Protein AF-A0A924CHB7-F1 (afdb_monomer_lite)

Sequence (189 aa):
MAERLSKQPEQGAENQEALAETGREKSTELQNERERAAAERGPEQNVENLKDVAEKAAEVKTKKTNEVAPAEKRRDTPAQRRARAKASYKKTMKETQDHMKPAERTFSKAIHNPVVEKTSEVAGATVARPNAILAGSVSAFLFTLGLYVFAKYYGYPLKGSETIAAFILGWIIGLLFDYLRVMITGKKA

Structure (mmCIF, N/CA/C/O backbone):
data_AF-A0A924CHB7-F1
#
_entry.id   AF-A0A924CHB7-F1
#
loop_
_atom_site.group_PDB
_atom_site.id
_atom_site.type_symbol
_atom_site.label_atom_id
_atom_site.label_alt_id
_atom_site.label_comp_id
_atom_site.label_asym_id
_atom_site.label_entity_id
_atom_site.label_seq_id
_atom_site.pdbx_PDB_ins_code
_atom_site.Cartn_x
_atom_site.Cartn_y
_atom_site.Cartn_z
_atom_site.occupancy
_atom_site.B_iso_or_equiv
_atom_site.auth_seq_id
_atom_site.auth_comp_id
_atom_site.auth_asym_id
_atom_site.auth_atom_id
_atom_site.pdbx_PDB_model_num
ATOM 1 N N . MET A 1 1 ? 33.976 -16.900 75.267 1.00 35.75 1 MET A N 1
ATOM 2 C CA . MET A 1 1 ? 33.051 -15.758 75.124 1.00 35.75 1 MET A CA 1
ATOM 3 C C . MET A 1 1 ? 31.642 -16.303 75.144 1.00 35.75 1 MET A C 1
ATOM 5 O O . MET A 1 1 ? 31.329 -17.173 74.344 1.00 35.75 1 MET A O 1
ATOM 9 N N . ALA A 1 2 ? 30.869 -15.875 76.134 1.00 45.69 2 ALA A N 1
ATOM 10 C CA . ALA A 1 2 ? 29.460 -16.184 76.291 1.00 45.69 2 ALA A CA 1
ATOM 11 C C . ALA A 1 2 ? 28.660 -14.992 75.773 1.00 45.69 2 ALA A C 1
ATOM 13 O O . ALA A 1 2 ? 28.968 -13.879 76.180 1.00 45.69 2 ALA A O 1
ATOM 14 N N . GLU A 1 3 ? 27.617 -15.223 74.983 1.00 39.28 3 GLU A N 1
ATOM 15 C CA . GLU A 1 3 ? 26.486 -14.300 74.915 1.00 39.28 3 GLU A CA 1
ATOM 16 C C . GLU A 1 3 ? 25.185 -15.100 74.964 1.00 39.28 3 GLU A C 1
ATOM 18 O O . GLU A 1 3 ? 25.024 -16.141 74.325 1.00 39.28 3 GLU A O 1
ATOM 23 N N . ARG A 1 4 ? 24.321 -14.656 75.876 1.00 43.62 4 ARG A N 1
ATOM 24 C CA . ARG A 1 4 ? 23.142 -15.337 76.402 1.00 43.62 4 ARG A CA 1
ATOM 25 C C . ARG A 1 4 ? 21.903 -14.845 75.654 1.00 43.62 4 ARG A C 1
ATOM 27 O O . ARG A 1 4 ? 21.715 -13.641 75.528 1.00 43.62 4 ARG A O 1
ATOM 34 N N . LEU A 1 5 ? 21.012 -15.756 75.258 1.00 49.06 5 LEU A N 1
ATOM 35 C CA . LEU A 1 5 ? 19.630 -15.410 74.913 1.00 49.06 5 LEU A CA 1
ATOM 36 C C . LEU A 1 5 ? 18.859 -15.041 76.191 1.00 49.06 5 LEU A C 1
ATOM 38 O O . LEU A 1 5 ? 18.555 -15.913 77.008 1.00 49.06 5 LEU A O 1
ATOM 42 N N . SER A 1 6 ? 18.513 -13.765 76.359 1.00 42.06 6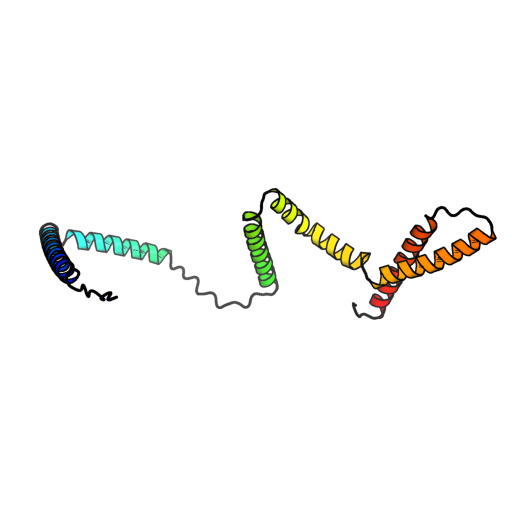 SER A N 1
ATOM 43 C CA . SER A 1 6 ? 17.549 -13.312 77.366 1.00 42.06 6 SER A CA 1
ATOM 44 C C . SER A 1 6 ? 16.121 -13.464 76.834 1.00 42.06 6 SER A C 1
ATOM 46 O O . SER A 1 6 ? 15.689 -12.729 75.948 1.00 42.06 6 SER A O 1
ATOM 48 N N . LYS A 1 7 ? 15.388 -14.427 77.400 1.00 48.09 7 LYS A N 1
ATOM 49 C CA . LYS A 1 7 ? 13.922 -14.490 77.374 1.00 48.09 7 LYS A CA 1
ATOM 50 C C . LYS A 1 7 ? 13.349 -13.246 78.057 1.00 48.09 7 LYS A C 1
ATOM 52 O O . LYS A 1 7 ? 13.730 -12.956 79.186 1.00 48.09 7 LYS A O 1
ATOM 57 N N . GLN A 1 8 ? 12.381 -12.596 77.424 1.00 42.47 8 GLN A N 1
ATOM 58 C CA . GLN A 1 8 ? 11.536 -11.589 78.063 1.00 42.47 8 GLN A CA 1
ATOM 59 C C . GLN A 1 8 ? 10.077 -11.843 77.652 1.00 42.47 8 GLN A C 1
ATOM 61 O O . GLN A 1 8 ? 9.706 -11.501 76.530 1.00 42.47 8 GLN A O 1
ATOM 66 N N . PRO A 1 9 ? 9.251 -12.486 78.503 1.00 50.44 9 PRO A N 1
ATOM 67 C CA . PRO A 1 9 ? 7.836 -12.655 78.217 1.00 50.44 9 PRO A CA 1
ATOM 68 C C . PRO A 1 9 ? 6.964 -12.180 79.390 1.00 50.44 9 PRO A C 1
ATOM 70 O O . PRO A 1 9 ? 6.241 -12.994 79.933 1.00 50.44 9 PRO A O 1
ATOM 73 N N . GLU A 1 10 ? 7.023 -10.910 79.816 1.00 49.25 10 GLU A N 1
ATOM 74 C CA . GLU A 1 10 ? 6.140 -10.443 80.916 1.00 49.25 10 GLU A CA 1
ATOM 75 C C . GLU A 1 10 ? 5.505 -9.045 80.754 1.00 49.25 10 GLU A C 1
ATOM 77 O O . GLU A 1 10 ? 4.751 -8.632 81.618 1.00 49.25 10 GLU A O 1
ATOM 82 N N . GLN A 1 11 ? 5.677 -8.327 79.634 1.00 50.88 11 GLN A N 1
ATOM 83 C CA . GLN A 1 11 ? 5.025 -7.006 79.437 1.00 50.88 11 GLN A CA 1
ATOM 84 C C . GLN A 1 11 ? 3.752 -7.023 78.562 1.00 50.88 11 GLN A C 1
ATOM 86 O O . GLN A 1 11 ? 3.118 -5.991 78.345 1.00 50.88 11 GLN A O 1
ATOM 91 N N . GLY A 1 12 ? 3.361 -8.185 78.028 1.00 50.25 12 GLY A N 1
ATOM 92 C CA . GLY A 1 12 ? 2.199 -8.312 77.135 1.00 50.25 12 GLY A CA 1
ATOM 93 C C . GLY A 1 12 ? 0.872 -8.626 77.834 1.00 50.25 12 GLY A C 1
ATOM 94 O O . GLY A 1 12 ? -0.180 -8.337 77.270 1.00 50.25 12 GLY A O 1
ATOM 95 N N . ALA A 1 13 ? 0.914 -9.213 79.034 1.00 52.22 13 ALA A N 1
ATOM 96 C CA . ALA A 1 13 ? -0.276 -9.711 79.725 1.00 52.22 13 ALA A CA 1
ATOM 97 C C . ALA A 1 13 ? -1.051 -8.595 80.450 1.00 52.22 13 ALA A C 1
ATOM 99 O O . ALA A 1 13 ? -2.261 -8.489 80.272 1.00 52.22 13 ALA A O 1
ATOM 100 N N . GLU A 1 14 ? -0.360 -7.697 81.161 1.00 54.16 14 GLU A N 1
ATOM 101 C CA . GLU A 1 14 ? -0.998 -6.599 81.915 1.00 54.16 14 GLU A CA 1
ATOM 102 C C . GLU A 1 14 ? -1.762 -5.620 81.005 1.00 54.16 14 GLU A C 1
ATOM 104 O O . GLU A 1 14 ? -2.830 -5.119 81.352 1.00 54.16 14 GLU A O 1
ATOM 109 N N . ASN A 1 15 ? -1.264 -5.401 79.784 1.00 58.81 15 ASN A N 1
ATOM 110 C CA . ASN A 1 15 ? -1.914 -4.521 78.815 1.00 58.81 15 ASN A CA 1
ATOM 111 C C . ASN A 1 15 ? -3.231 -5.105 78.273 1.00 58.81 15 ASN A C 1
ATOM 113 O O . ASN A 1 15 ? -4.140 -4.346 77.943 1.00 58.81 15 ASN A O 1
ATOM 117 N N . GLN A 1 16 ? -3.365 -6.433 78.180 1.00 59.44 16 GLN A N 1
ATOM 118 C CA . GLN A 1 16 ? -4.589 -7.066 77.671 1.00 59.44 16 GLN A CA 1
ATOM 119 C C . GLN A 1 16 ? -5.721 -7.066 78.701 1.00 59.44 16 GLN A C 1
ATOM 121 O O . GLN A 1 16 ? -6.879 -6.889 78.317 1.00 59.44 16 GLN A O 1
ATOM 126 N N . GLU A 1 17 ? -5.404 -7.214 79.990 1.00 62.28 17 GLU A N 1
ATOM 127 C CA . GLU A 1 17 ? -6.404 -7.142 81.062 1.00 62.28 17 GLU A CA 1
ATOM 128 C C . GLU A 1 17 ? -6.956 -5.720 81.222 1.00 62.28 17 GLU A C 1
ATOM 130 O O . GLU A 1 17 ? -8.176 -5.548 81.240 1.00 62.28 17 GLU A O 1
ATOM 135 N N . ALA A 1 18 ? -6.091 -4.698 81.185 1.00 66.50 18 ALA A N 1
ATOM 136 C CA . ALA A 1 18 ? -6.517 -3.297 81.235 1.00 66.50 18 ALA A CA 1
ATOM 137 C C . ALA A 1 18 ? -7.441 -2.919 80.057 1.00 66.50 18 ALA A C 1
ATOM 139 O O . ALA A 1 18 ? -8.476 -2.282 80.244 1.00 66.50 18 ALA A O 1
ATOM 140 N N . LEU A 1 19 ? -7.122 -3.373 78.838 1.00 67.94 19 LEU A N 1
ATOM 141 C CA . LEU A 1 19 ? -7.952 -3.164 77.642 1.00 67.94 19 LEU A CA 1
ATOM 142 C C . LEU A 1 19 ? -9.317 -3.868 77.729 1.00 67.94 19 LEU A C 1
ATOM 144 O O . LEU A 1 19 ? -10.325 -3.331 77.254 1.00 67.94 19 LEU A O 1
ATOM 148 N N . ALA A 1 20 ? -9.363 -5.062 78.324 1.00 72.19 20 ALA A N 1
ATOM 149 C CA . ALA A 1 20 ? -10.601 -5.812 78.510 1.00 72.19 20 ALA A CA 1
ATOM 150 C C . ALA A 1 20 ? -11.521 -5.159 79.555 1.00 72.19 20 ALA A C 1
ATOM 152 O O . ALA A 1 20 ? -12.742 -5.162 79.378 1.00 72.19 20 ALA A O 1
ATOM 153 N N . GLU A 1 21 ? -10.951 -4.571 80.606 1.00 74.50 21 GLU A N 1
ATOM 154 C CA . GLU A 1 21 ? -11.693 -3.846 81.639 1.00 74.50 21 GLU A CA 1
ATOM 155 C C . GLU A 1 21 ? -12.289 -2.542 81.087 1.00 74.50 21 GLU A C 1
ATOM 157 O O . GLU A 1 21 ? -13.505 -2.348 81.161 1.00 74.50 21 GLU A O 1
ATOM 162 N N . THR A 1 22 ? -11.496 -1.737 80.367 1.00 73.12 22 THR A N 1
ATOM 163 C CA . THR A 1 22 ? -11.994 -0.510 79.710 1.00 73.12 22 THR A CA 1
ATOM 164 C C . THR A 1 22 ? -13.081 -0.810 78.668 1.00 73.12 22 THR A C 1
ATOM 166 O O . THR A 1 22 ? -14.039 -0.053 78.499 1.00 73.12 22 THR A O 1
ATOM 169 N N . GLY A 1 23 ? -12.964 -1.937 77.955 1.00 74.19 23 GLY A N 1
ATOM 170 C CA . GLY A 1 23 ? -13.984 -2.385 77.005 1.00 74.19 23 GLY A CA 1
ATOM 171 C C . GLY A 1 23 ? -15.314 -2.736 77.679 1.00 74.19 23 GLY A C 1
ATOM 172 O O . GLY A 1 23 ? -16.379 -2.420 77.140 1.00 74.19 23 GLY A O 1
ATOM 173 N N . ARG A 1 24 ? -15.262 -3.350 78.868 1.00 78.69 24 ARG A N 1
ATOM 174 C CA . ARG A 1 24 ? -16.455 -3.694 79.654 1.00 78.69 24 ARG A CA 1
ATOM 175 C C . ARG A 1 24 ? -17.133 -2.450 80.212 1.00 78.69 24 ARG A C 1
ATOM 177 O O . ARG A 1 24 ? -18.340 -2.322 80.026 1.00 78.69 24 ARG A O 1
ATOM 184 N N . GLU A 1 25 ? -16.381 -1.517 80.783 1.00 77.62 25 GLU A N 1
ATOM 185 C CA . GLU A 1 25 ? -16.917 -0.244 81.292 1.00 77.62 25 GLU A CA 1
ATOM 186 C C . GLU A 1 25 ? -17.610 0.570 80.194 1.00 77.62 25 GLU A C 1
ATOM 188 O O . GLU A 1 25 ? -18.735 1.039 80.356 1.00 77.62 25 GLU A O 1
ATOM 193 N N . LYS A 1 26 ? -16.998 0.650 79.010 1.00 77.62 26 LYS A N 1
ATOM 194 C CA . LYS A 1 26 ? -17.607 1.351 77.876 1.00 77.62 26 LYS A CA 1
ATOM 195 C C . LYS A 1 26 ? -18.866 0.647 77.362 1.00 77.62 26 LYS A C 1
ATOM 197 O O . LYS A 1 26 ? -19.790 1.291 76.871 1.00 77.62 26 LYS A O 1
ATOM 202 N N . SER A 1 27 ? -18.917 -0.682 77.459 1.00 76.12 27 SER A N 1
ATOM 203 C CA . SER A 1 27 ? -20.092 -1.456 77.049 1.00 76.12 27 SER A CA 1
ATOM 204 C C . SER A 1 27 ? -21.276 -1.292 78.006 1.00 76.12 27 SER A C 1
ATOM 206 O O . SER A 1 27 ? -22.416 -1.217 77.543 1.00 76.12 27 SER A O 1
ATOM 208 N N . THR A 1 28 ? -21.019 -1.182 79.314 1.00 81.81 28 THR A N 1
ATOM 209 C CA . THR A 1 28 ? -22.059 -0.951 80.325 1.00 81.81 28 THR A CA 1
ATOM 210 C C . THR A 1 28 ? -22.573 0.484 80.264 1.00 81.81 28 THR A C 1
ATOM 212 O O . THR A 1 28 ? -23.780 0.702 80.365 1.00 81.81 28 THR A O 1
ATOM 215 N N . GLU A 1 29 ? -21.700 1.455 79.991 1.00 79.75 29 GLU A N 1
ATOM 216 C CA . GLU A 1 29 ? -22.091 2.848 79.752 1.00 79.75 29 GLU A CA 1
ATOM 217 C C . GLU A 1 29 ? -22.999 2.980 78.516 1.00 79.75 29 GLU A C 1
ATOM 219 O O . GLU A 1 29 ? -24.079 3.564 78.602 1.00 79.75 29 GLU A O 1
ATOM 224 N N . LEU A 1 30 ? -22.646 2.326 77.402 1.00 76.94 30 LEU A N 1
ATOM 225 C CA . LEU A 1 30 ? -23.478 2.285 76.191 1.00 76.94 30 LEU A CA 1
ATOM 226 C C . LEU A 1 30 ? -24.823 1.572 76.402 1.00 76.94 30 LEU A C 1
ATOM 228 O O . LEU A 1 30 ? -25.815 1.927 75.759 1.00 76.94 30 LEU A O 1
ATOM 232 N N . GLN A 1 31 ? -24.879 0.552 77.264 1.00 78.94 31 GLN A N 1
ATOM 233 C CA . GLN A 1 31 ? -26.143 -0.095 77.630 1.00 78.94 31 GLN A CA 1
ATOM 234 C C . GLN A 1 31 ? -27.030 0.840 78.450 1.00 78.94 31 GLN A C 1
ATOM 236 O O . GLN A 1 31 ? -28.199 1.003 78.105 1.00 78.94 31 GLN A O 1
ATOM 241 N N . ASN A 1 32 ? -26.465 1.519 79.449 1.00 78.81 32 ASN A N 1
ATOM 242 C CA . ASN A 1 32 ? -27.195 2.487 80.264 1.00 78.81 32 ASN A CA 1
ATOM 243 C C . ASN A 1 32 ? -27.680 3.692 79.439 1.00 78.81 32 ASN A C 1
ATOM 245 O O . ASN A 1 32 ? -28.799 4.161 79.644 1.00 78.81 32 ASN A O 1
ATOM 249 N N . GLU A 1 33 ? -26.892 4.177 78.473 1.00 77.12 33 GLU A N 1
ATOM 250 C CA . GLU A 1 33 ? -27.335 5.218 77.533 1.00 77.12 33 GLU A CA 1
ATOM 251 C C . GLU A 1 33 ? -28.486 4.744 76.643 1.00 77.12 33 GLU A C 1
ATOM 253 O O . GLU A 1 33 ? -29.438 5.491 76.420 1.00 77.12 33 GLU A O 1
ATOM 258 N N . ARG A 1 34 ? -28.437 3.501 76.147 1.00 70.44 34 ARG A N 1
ATOM 259 C CA . ARG A 1 34 ? -29.530 2.926 75.349 1.00 70.44 34 ARG A CA 1
ATOM 260 C C . ARG A 1 34 ? -30.799 2.743 76.165 1.00 70.44 34 ARG A C 1
ATOM 262 O O . ARG A 1 34 ? -31.879 2.999 75.642 1.00 70.44 34 ARG A O 1
ATOM 269 N N . GLU A 1 35 ? -30.677 2.325 77.418 1.00 70.00 35 GLU A N 1
ATOM 270 C CA . GLU A 1 35 ? -31.816 2.137 78.315 1.00 70.00 35 GLU A CA 1
ATOM 271 C C . GLU A 1 35 ? -32.444 3.483 78.707 1.00 70.00 35 GLU A C 1
ATOM 273 O O . GLU A 1 35 ? -33.664 3.627 78.654 1.00 70.00 35 GLU A O 1
ATOM 278 N N . ARG A 1 36 ? -31.629 4.523 78.945 1.00 70.19 36 ARG A N 1
ATOM 279 C CA . ARG A 1 36 ? -32.109 5.907 79.124 1.00 70.19 36 ARG A CA 1
ATOM 280 C C . ARG A 1 36 ? -32.757 6.468 77.857 1.00 70.19 36 ARG A C 1
ATOM 282 O O . ARG A 1 36 ? -33.837 7.043 77.928 1.00 70.19 36 ARG A O 1
ATOM 289 N N . ALA A 1 37 ? -32.160 6.237 76.688 1.00 64.69 37 ALA A N 1
ATOM 290 C CA . ALA A 1 37 ? -32.715 6.676 75.408 1.00 64.69 37 ALA A CA 1
ATOM 291 C C . ALA A 1 37 ? -34.013 5.938 75.029 1.00 64.69 37 ALA A C 1
ATOM 293 O O . ALA A 1 37 ? -34.844 6.506 74.318 1.00 64.69 37 ALA A O 1
ATOM 294 N N . ALA A 1 38 ? -34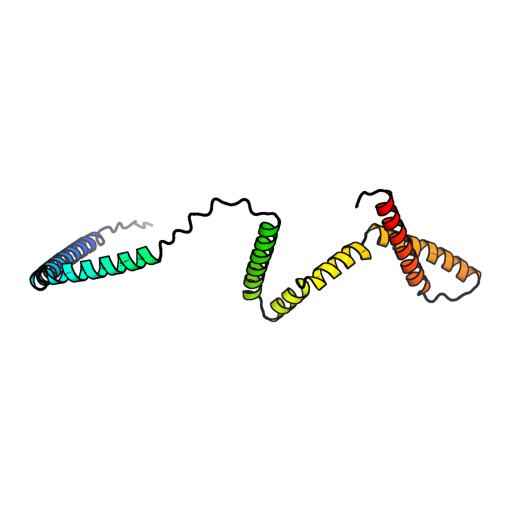.185 4.694 75.485 1.00 61.72 38 ALA A N 1
ATOM 295 C CA . ALA A 1 38 ? -35.415 3.919 75.335 1.00 61.72 38 ALA A CA 1
ATOM 296 C C . ALA A 1 38 ? -36.491 4.326 76.358 1.00 61.72 38 ALA A C 1
ATOM 298 O O . ALA A 1 38 ? -37.673 4.284 76.033 1.00 61.72 38 ALA A O 1
ATOM 299 N N . ALA A 1 39 ? -36.097 4.760 77.560 1.00 61.66 39 ALA A N 1
ATOM 300 C CA . ALA A 1 39 ? -37.013 5.291 78.569 1.00 61.66 39 ALA A CA 1
ATOM 301 C C . ALA A 1 39 ? -37.524 6.706 78.224 1.00 61.66 39 ALA A C 1
ATOM 303 O O . ALA A 1 39 ? -38.679 7.021 78.500 1.00 61.66 39 ALA A O 1
ATOM 304 N N . GLU A 1 40 ? -36.698 7.547 77.589 1.00 59.53 40 GLU A N 1
ATOM 305 C CA . GLU A 1 40 ? -37.085 8.905 77.165 1.00 59.53 40 GLU A CA 1
ATOM 306 C C . GLU A 1 40 ? -37.874 8.938 75.844 1.00 59.53 40 GLU A C 1
ATOM 308 O O . GLU A 1 40 ? -38.682 9.843 75.627 1.00 59.53 40 GLU A O 1
ATOM 313 N N . ARG A 1 41 ? -37.678 7.960 74.947 1.00 54.84 41 ARG A N 1
ATOM 314 C CA . ARG A 1 41 ? -38.421 7.862 73.679 1.00 54.84 41 ARG A CA 1
ATOM 315 C C . ARG A 1 41 ? -39.515 6.804 73.784 1.00 54.84 41 ARG A C 1
ATOM 317 O O . ARG A 1 41 ? -39.281 5.631 73.515 1.00 54.84 41 ARG A O 1
ATOM 324 N N . GLY A 1 42 ? -40.721 7.241 74.141 1.00 50.16 42 GLY A N 1
ATOM 325 C CA . GLY A 1 42 ? -41.905 6.382 74.189 1.00 50.16 42 GLY A CA 1
ATOM 326 C C . GLY A 1 42 ? -42.126 5.588 72.884 1.00 50.16 42 GLY A C 1
ATOM 327 O O . GLY A 1 42 ? -41.840 6.093 71.793 1.00 50.16 42 GLY A O 1
ATOM 328 N N . PRO A 1 43 ? -42.651 4.351 72.969 1.00 55.09 43 PRO A N 1
ATOM 329 C CA . PRO A 1 43 ? -42.712 3.405 71.852 1.00 55.09 43 PRO A CA 1
ATOM 330 C C . PRO A 1 43 ? -43.617 3.846 70.692 1.00 55.09 43 PRO A C 1
ATOM 332 O O . PRO A 1 43 ? -43.493 3.302 69.600 1.00 55.09 43 PRO A O 1
ATOM 335 N N . GLU A 1 44 ? -44.500 4.826 70.886 1.00 52.25 44 GLU A N 1
ATOM 336 C CA . GLU A 1 44 ? -45.561 5.143 69.922 1.00 52.25 44 GLU A CA 1
ATOM 337 C C . GLU A 1 44 ? -45.108 6.043 68.759 1.00 52.25 44 GLU A C 1
ATOM 339 O O . GLU A 1 44 ? -45.512 5.813 67.621 1.00 52.25 44 GLU A O 1
ATOM 344 N N . GLN A 1 45 ? -44.183 6.988 68.974 1.00 53.00 45 GLN A N 1
ATOM 345 C CA . GLN A 1 45 ? -43.755 7.920 67.912 1.00 53.00 45 GLN A CA 1
ATOM 346 C C . GLN A 1 45 ? -42.829 7.288 66.861 1.00 53.00 45 GLN A C 1
ATOM 348 O O . GLN A 1 45 ? -42.672 7.823 65.762 1.00 53.00 45 GLN A O 1
ATOM 353 N N . ASN A 1 46 ? -42.198 6.151 67.162 1.00 55.12 46 ASN A N 1
ATOM 354 C CA . ASN A 1 46 ? -41.280 5.508 66.221 1.00 55.12 46 ASN A CA 1
ATOM 355 C C . ASN A 1 46 ? -42.027 4.598 65.232 1.00 55.12 46 ASN A C 1
ATOM 357 O O . ASN A 1 46 ? -41.637 4.494 64.074 1.00 55.12 46 ASN A O 1
ATOM 361 N N . VAL A 1 47 ? -43.141 3.982 65.643 1.00 57.66 47 VAL A N 1
ATOM 362 C CA . VAL A 1 47 ? -43.893 3.049 64.782 1.00 57.66 47 VAL A CA 1
ATOM 363 C C . VAL A 1 47 ? -44.585 3.770 63.629 1.00 57.66 47 VAL A C 1
ATOM 365 O O . VAL A 1 47 ? -44.661 3.230 62.529 1.00 57.66 47 VAL A O 1
ATOM 368 N N . GLU A 1 48 ? -45.070 4.987 63.863 1.00 58.66 48 GLU A N 1
ATOM 369 C CA . GLU A 1 48 ? -45.775 5.786 62.855 1.00 58.66 48 GLU A CA 1
ATOM 370 C C . GLU A 1 48 ? -44.801 6.342 61.804 1.00 58.66 48 GLU A C 1
ATOM 372 O O . GLU A 1 48 ? -45.010 6.166 60.606 1.00 58.66 48 GLU A O 1
ATOM 377 N N . ASN A 1 49 ? -43.638 6.839 62.243 1.00 60.25 49 ASN A N 1
ATOM 378 C CA . ASN A 1 49 ? -42.555 7.249 61.345 1.00 60.25 49 ASN A CA 1
ATOM 379 C C . ASN A 1 49 ? -41.960 6.068 60.553 1.00 60.25 49 ASN A C 1
ATOM 381 O O . ASN A 1 49 ? -41.613 6.216 59.382 1.00 60.25 49 ASN A O 1
ATOM 385 N N . LEU A 1 50 ? -41.860 4.879 61.157 1.00 60.12 50 LEU A N 1
ATOM 386 C CA . LEU A 1 50 ? -41.402 3.670 60.463 1.00 60.12 50 LEU A CA 1
ATOM 387 C C . LEU A 1 50 ? -42.410 3.193 59.408 1.00 60.12 50 LEU A C 1
ATOM 389 O O . LEU A 1 50 ? -41.989 2.732 58.345 1.00 60.12 50 LEU A O 1
ATOM 393 N N . LYS A 1 51 ? -43.717 3.326 59.669 1.00 65.00 51 LYS A N 1
ATOM 394 C CA . LYS A 1 51 ? -44.779 3.005 58.703 1.00 65.00 51 LYS A CA 1
ATOM 395 C C . LYS A 1 51 ? -44.766 3.966 57.516 1.00 65.00 51 LYS A C 1
ATOM 397 O O . LYS A 1 51 ? -44.723 3.492 56.386 1.00 65.00 51 LYS A O 1
ATOM 402 N N . ASP A 1 52 ? -44.659 5.271 57.756 1.00 64.94 52 ASP A N 1
ATOM 403 C CA . ASP A 1 52 ? -44.577 6.279 56.689 1.00 64.94 52 ASP A CA 1
ATOM 404 C C . ASP A 1 52 ? -43.325 6.117 55.814 1.00 64.94 52 ASP A C 1
ATOM 406 O O . ASP A 1 52 ? -43.361 6.309 54.594 1.00 64.94 52 ASP A O 1
ATOM 410 N N . VAL A 1 53 ? -42.191 5.747 56.415 1.00 67.25 53 VAL A N 1
ATOM 411 C CA . VAL A 1 53 ? -40.952 5.476 55.673 1.00 67.25 53 VAL A CA 1
ATOM 412 C C . VAL A 1 53 ? -41.055 4.162 54.894 1.00 67.25 53 VAL A C 1
ATOM 414 O O . VAL A 1 53 ? -40.577 4.093 53.760 1.00 67.25 53 VAL A O 1
ATOM 417 N N . ALA A 1 54 ? -41.703 3.137 55.454 1.00 64.75 54 ALA A N 1
ATOM 418 C CA . ALA A 1 54 ? -41.950 1.873 54.765 1.00 64.75 54 ALA A CA 1
ATOM 419 C C . ALA A 1 54 ? -42.927 2.035 53.591 1.00 64.75 54 ALA A C 1
ATOM 421 O O . ALA A 1 54 ? -42.691 1.460 52.528 1.00 64.75 54 ALA A O 1
ATOM 422 N N . GLU A 1 55 ? -43.966 2.856 53.742 1.00 63.59 55 GLU A N 1
ATOM 423 C CA . GLU A 1 55 ? -44.949 3.147 52.697 1.00 63.59 55 GLU A CA 1
ATOM 424 C C . GLU A 1 55 ? -44.326 3.974 51.567 1.00 63.59 55 GLU A C 1
ATOM 426 O O . GLU A 1 55 ? -44.404 3.583 50.403 1.00 63.59 55 GLU A O 1
ATOM 431 N N . LYS A 1 56 ? -43.544 5.014 51.888 1.00 67.31 56 LYS A N 1
ATOM 432 C CA . LYS A 1 56 ? -42.770 5.767 50.881 1.00 67.31 56 LYS A CA 1
ATOM 433 C C . LYS A 1 56 ? -41.716 4.898 50.187 1.00 67.31 56 LYS A C 1
ATOM 435 O O . LYS A 1 56 ? -41.488 5.038 48.984 1.00 67.31 56 LYS A O 1
ATOM 440 N N . ALA A 1 57 ? -41.083 3.965 50.901 1.00 58.62 57 ALA A N 1
ATOM 441 C CA . ALA A 1 57 ? -40.161 3.001 50.301 1.00 58.62 57 ALA A CA 1
ATOM 442 C C . ALA A 1 57 ? -40.883 1.971 49.413 1.00 58.62 57 ALA A C 1
ATOM 444 O O . ALA A 1 57 ? -40.320 1.540 48.401 1.00 58.62 57 ALA A O 1
ATOM 445 N N . ALA A 1 58 ? -42.117 1.595 49.757 1.00 59.41 58 ALA A N 1
ATOM 446 C CA . ALA A 1 58 ? -42.963 0.728 48.948 1.00 59.41 58 ALA A CA 1
ATOM 447 C C . ALA A 1 58 ? -43.430 1.450 47.676 1.00 59.41 58 ALA A C 1
ATOM 449 O O . ALA A 1 58 ? -43.225 0.921 46.590 1.00 59.41 58 ALA A O 1
ATOM 450 N N . GLU A 1 59 ? -43.918 2.689 47.757 1.00 57.62 59 GLU A N 1
ATOM 451 C CA . GLU A 1 59 ? -44.333 3.475 46.585 1.00 57.62 59 GLU A CA 1
ATOM 452 C C . GLU A 1 59 ? -43.182 3.748 45.601 1.00 57.62 59 GLU A C 1
ATOM 454 O O . GLU A 1 59 ? -43.355 3.663 44.377 1.00 57.62 59 GLU A O 1
ATOM 459 N N . VAL A 1 60 ? -41.975 4.020 46.114 1.00 56.81 60 VAL A N 1
ATOM 460 C CA . VAL A 1 60 ? -40.766 4.183 45.287 1.00 56.81 60 VAL A CA 1
ATOM 461 C C . VAL A 1 60 ? -40.349 2.859 44.635 1.00 56.81 60 VAL A C 1
ATOM 463 O O . VAL A 1 60 ? -39.839 2.868 43.509 1.00 56.81 60 VAL A O 1
ATOM 466 N N . LYS A 1 61 ? -40.591 1.716 45.291 1.00 53.31 61 LYS A N 1
ATOM 467 C CA . LYS A 1 61 ? -40.381 0.388 44.695 1.00 53.31 61 LYS A CA 1
ATOM 468 C C . LYS A 1 61 ? -41.430 0.073 43.629 1.00 53.31 61 LYS A C 1
ATOM 470 O O . LYS A 1 61 ? -41.033 -0.384 42.558 1.00 53.31 61 LYS A O 1
ATOM 475 N N . THR A 1 62 ? -42.703 0.401 43.843 1.00 47.16 62 THR A N 1
ATOM 476 C CA . THR A 1 62 ? -43.802 0.135 42.895 1.00 47.16 62 THR A CA 1
ATOM 477 C C . THR A 1 62 ? -43.679 0.966 41.613 1.00 47.16 62 THR A C 1
ATOM 479 O O . THR A 1 62 ? -43.947 0.466 40.526 1.00 47.16 62 THR A O 1
ATOM 482 N N . LYS A 1 63 ? -43.160 2.204 41.680 1.00 48.09 63 LYS A N 1
ATOM 483 C CA . LYS A 1 63 ? -42.860 3.002 40.469 1.00 48.09 63 LYS A CA 1
ATOM 484 C C . LYS A 1 63 ? -41.579 2.580 39.732 1.00 48.09 63 LYS A C 1
ATOM 486 O O . LYS A 1 63 ? -41.400 2.963 38.578 1.00 48.09 63 LYS A O 1
ATOM 491 N N . LYS A 1 64 ? -40.691 1.796 40.357 1.00 50.06 64 LYS A N 1
ATOM 492 C CA . LYS A 1 64 ? -39.458 1.268 39.731 1.00 50.06 64 LYS A CA 1
ATOM 493 C C . LYS A 1 64 ? -39.547 -0.197 39.295 1.00 50.06 64 LYS A C 1
ATOM 495 O O . LYS A 1 64 ? -38.648 -0.658 38.600 1.00 50.06 64 LYS A O 1
ATOM 500 N N . THR A 1 65 ? -40.622 -0.905 39.630 1.00 40.97 65 THR A N 1
ATOM 501 C CA . THR A 1 65 ? -40.913 -2.268 39.152 1.00 40.97 65 THR A CA 1
ATOM 502 C C . THR A 1 65 ? -41.862 -2.231 37.956 1.00 40.97 65 THR A C 1
ATOM 504 O O . THR A 1 65 ? -42.858 -2.934 37.895 1.00 40.97 65 THR A O 1
ATOM 507 N N . ASN A 1 66 ? -41.520 -1.432 36.942 1.00 40.28 66 ASN A N 1
ATOM 508 C CA . ASN A 1 66 ? -41.810 -1.867 35.581 1.00 40.28 66 ASN A CA 1
ATOM 509 C C . ASN A 1 66 ? -40.644 -2.781 35.213 1.00 40.28 66 ASN A C 1
ATOM 511 O O . ASN A 1 66 ? -39.603 -2.340 34.720 1.00 40.28 66 ASN A O 1
ATOM 515 N N . GLU A 1 67 ? -40.781 -4.037 35.631 1.00 44.72 67 GLU A N 1
ATOM 516 C CA . GLU A 1 67 ? -39.843 -5.114 35.374 1.00 44.72 67 GLU A CA 1
ATOM 517 C C . GLU A 1 67 ? -39.623 -5.214 33.864 1.00 44.72 67 GLU A C 1
ATOM 519 O O . GLU A 1 67 ? -40.401 -5.809 33.120 1.00 44.72 67 GLU A O 1
ATOM 524 N N . VAL A 1 68 ? -38.518 -4.642 33.388 1.00 52.03 68 VAL A N 1
ATOM 525 C CA . VAL A 1 68 ? -37.898 -5.147 32.173 1.00 52.03 68 VAL A CA 1
ATOM 526 C C . VAL A 1 68 ? -37.378 -6.518 32.576 1.00 52.03 68 VAL A C 1
ATOM 528 O O . VAL A 1 68 ? -36.293 -6.632 33.149 1.00 52.03 68 VAL A O 1
ATOM 531 N N . ALA A 1 69 ? -38.207 -7.541 32.354 1.00 45.53 69 ALA A N 1
ATOM 532 C CA . ALA A 1 69 ? -37.819 -8.940 32.432 1.00 45.53 69 ALA A CA 1
ATOM 533 C C . ALA A 1 69 ? -36.395 -9.085 31.870 1.00 45.53 69 ALA A C 1
ATOM 535 O O . ALA A 1 69 ? -36.100 -8.439 30.852 1.00 45.53 69 ALA A O 1
ATOM 536 N N . PRO A 1 70 ? -35.499 -9.869 32.503 1.00 47.34 70 PRO A N 1
ATOM 537 C CA . PRO A 1 70 ? -34.155 -10.057 31.987 1.00 47.34 70 PRO A CA 1
ATOM 538 C C . PRO A 1 70 ? -34.329 -10.569 30.570 1.00 47.34 70 PRO A C 1
ATOM 540 O O . PRO A 1 70 ? -34.820 -11.677 30.372 1.00 47.34 70 PRO A O 1
ATOM 543 N N . ALA A 1 71 ? -34.043 -9.701 29.596 1.00 51.97 71 ALA A N 1
ATOM 544 C CA . ALA A 1 71 ? -34.237 -10.001 28.199 1.00 51.97 71 ALA A CA 1
ATOM 545 C C . ALA A 1 71 ? -33.368 -11.217 27.923 1.00 51.97 71 ALA A C 1
ATOM 547 O O . ALA A 1 71 ? -32.146 -11.106 27.797 1.00 51.97 71 ALA A O 1
ATOM 548 N N . GLU A 1 72 ? -34.029 -12.373 27.916 1.00 50.41 72 GLU A N 1
ATOM 549 C CA . GLU A 1 72 ? -33.561 -13.646 27.419 1.00 50.41 72 GLU A CA 1
ATOM 550 C C . GLU A 1 72 ? -32.625 -13.329 26.275 1.00 50.41 72 GLU A C 1
ATOM 552 O O . GLU A 1 72 ? -33.056 -12.653 25.343 1.00 50.41 72 GLU A O 1
ATOM 557 N N . LYS A 1 73 ? -31.339 -13.657 26.453 1.00 59.31 73 LYS A N 1
ATOM 558 C CA . LYS A 1 73 ? -30.189 -13.229 25.651 1.00 59.31 73 LYS A CA 1
ATOM 559 C C . LYS A 1 73 ? -30.509 -13.397 24.169 1.00 59.31 73 LYS A C 1
ATOM 561 O O . LYS A 1 73 ? -30.166 -14.412 23.562 1.00 59.31 73 LYS A O 1
ATOM 566 N N . ARG A 1 74 ? -31.221 -12.417 23.600 1.00 59.38 74 ARG A N 1
ATOM 567 C CA . ARG A 1 74 ? -31.746 -12.494 22.244 1.00 59.38 74 ARG A CA 1
ATOM 568 C C . ARG A 1 74 ? -30.501 -12.595 21.407 1.00 59.38 74 ARG A C 1
ATOM 570 O O . ARG A 1 74 ? -29.624 -11.739 21.523 1.00 59.38 74 ARG A O 1
ATOM 577 N N . ARG A 1 75 ? -30.369 -13.691 20.658 1.00 67.44 75 ARG A N 1
ATOM 578 C CA . ARG A 1 75 ? -29.234 -13.881 19.759 1.00 67.44 75 ARG A CA 1
ATOM 579 C C . ARG A 1 75 ? -29.150 -12.619 18.911 1.00 67.44 75 ARG A C 1
ATOM 581 O O . ARG A 1 75 ? -30.019 -12.393 18.076 1.00 67.44 75 ARG A O 1
ATOM 588 N N . ASP A 1 76 ? -28.146 -11.785 19.191 1.00 69.62 76 ASP A N 1
ATOM 589 C CA . ASP A 1 76 ? -28.005 -10.507 18.508 1.00 69.62 76 ASP A CA 1
ATOM 590 C C . ASP A 1 76 ? -27.960 -10.801 17.010 1.00 69.62 76 ASP A C 1
ATOM 592 O O . ASP A 1 76 ? -27.162 -11.638 16.555 1.00 69.62 76 ASP A O 1
ATOM 596 N N . THR A 1 77 ? -28.812 -10.117 16.250 1.00 80.19 77 THR A N 1
ATOM 597 C CA . THR A 1 77 ? -28.766 -10.189 14.790 1.00 80.19 77 THR A CA 1
ATOM 598 C C . THR A 1 77 ? -27.394 -9.707 14.300 1.00 80.19 77 THR A C 1
ATOM 600 O O . THR A 1 77 ? -26.734 -8.915 14.983 1.00 80.19 77 THR A O 1
ATOM 603 N N . PRO A 1 78 ? -26.925 -10.121 13.109 1.00 81.00 78 PRO A N 1
ATOM 604 C CA . PRO A 1 78 ? -25.645 -9.649 12.573 1.00 81.00 78 PRO A CA 1
ATOM 605 C C . PRO A 1 78 ? -25.520 -8.114 12.544 1.00 81.00 78 PRO A C 1
ATOM 607 O O . PRO A 1 78 ? -24.444 -7.572 12.796 1.00 81.00 78 PRO A O 1
ATOM 610 N N . ALA A 1 79 ? -26.627 -7.401 12.308 1.00 81.06 79 ALA A N 1
ATOM 611 C CA . ALA A 1 79 ? -26.685 -5.942 12.371 1.00 81.06 79 ALA A CA 1
ATOM 612 C C . ALA A 1 79 ? -26.478 -5.405 13.799 1.00 81.06 79 ALA A C 1
ATOM 614 O O . ALA A 1 79 ? -25.673 -4.495 14.002 1.00 81.06 79 ALA A O 1
ATOM 615 N N . GLN A 1 80 ? -27.139 -6.000 14.794 1.00 83.31 80 GLN A N 1
ATOM 616 C CA . GLN A 1 80 ? -26.981 -5.623 16.203 1.00 83.31 80 GLN A CA 1
ATOM 617 C C . GLN A 1 80 ? -25.568 -5.915 16.715 1.00 83.31 80 GLN A C 1
ATOM 619 O O . GLN A 1 80 ? -24.984 -5.074 17.397 1.00 83.31 80 GLN A O 1
ATOM 624 N N . ARG A 1 81 ? -24.962 -7.041 16.316 1.00 83.75 81 ARG A N 1
ATOM 625 C CA . ARG A 1 81 ? -23.560 -7.358 16.648 1.00 83.75 81 ARG A CA 1
ATOM 626 C C . ARG A 1 81 ? -22.597 -6.314 16.096 1.00 83.75 81 ARG A C 1
ATOM 628 O O . ARG A 1 81 ? -21.738 -5.834 16.829 1.00 83.75 81 ARG A O 1
ATOM 635 N N . ARG A 1 82 ? -22.765 -5.915 14.830 1.00 83.81 82 ARG A N 1
ATOM 636 C CA . ARG A 1 82 ? -21.953 -4.852 14.209 1.00 83.81 82 ARG A CA 1
ATOM 637 C C . ARG A 1 82 ? -22.147 -3.507 14.910 1.00 83.81 82 ARG A C 1
ATOM 639 O O . ARG A 1 82 ? -21.173 -2.791 15.114 1.00 83.81 82 ARG A O 1
ATOM 646 N N . ALA A 1 83 ? -23.376 -3.163 15.291 1.00 84.38 83 ALA A N 1
ATOM 647 C CA . ALA A 1 83 ? -23.660 -1.929 16.021 1.00 84.38 83 ALA A CA 1
ATOM 648 C C . ALA A 1 83 ? -23.007 -1.925 17.413 1.00 84.38 83 ALA A C 1
ATOM 650 O O . ALA A 1 83 ? -22.335 -0.956 17.769 1.00 84.38 83 ALA A O 1
ATOM 651 N N . ARG A 1 84 ? -23.121 -3.032 18.162 1.00 84.00 84 ARG A N 1
ATOM 652 C CA . ARG A 1 84 ? -22.443 -3.207 19.455 1.00 84.00 84 ARG A CA 1
ATOM 653 C C . ARG A 1 84 ? -20.924 -3.142 19.311 1.00 84.00 84 ARG A C 1
ATOM 655 O O . ARG A 1 84 ? -20.299 -2.431 20.084 1.00 84.00 84 ARG A O 1
ATOM 662 N N . ALA A 1 85 ? -20.351 -3.799 18.300 1.00 83.50 85 ALA A N 1
ATOM 663 C CA . ALA A 1 85 ? -18.912 -3.772 18.031 1.00 83.50 85 ALA A CA 1
ATOM 664 C C . ALA A 1 85 ? -18.399 -2.355 17.723 1.00 83.50 85 ALA A C 1
ATOM 666 O O . ALA A 1 85 ? -17.356 -1.945 18.225 1.00 83.50 85 ALA A O 1
ATOM 667 N N . LYS A 1 86 ? -19.154 -1.565 16.947 1.00 86.25 86 LYS A N 1
ATOM 668 C CA . LYS A 1 86 ? -18.828 -0.150 16.698 1.00 86.25 86 LYS A CA 1
ATOM 669 C C . LYS A 1 86 ? -18.904 0.689 17.975 1.00 86.25 86 LYS A C 1
ATOM 671 O O . LYS A 1 86 ? -18.052 1.547 18.197 1.00 86.25 86 LYS A O 1
ATOM 676 N N . ALA A 1 87 ? -19.914 0.450 18.811 1.00 87.75 87 ALA A N 1
ATOM 677 C CA . ALA A 1 87 ? -20.087 1.166 20.070 1.00 87.75 87 ALA A CA 1
ATOM 678 C C . ALA A 1 87 ? -18.982 0.827 21.085 1.00 87.75 87 ALA A C 1
ATOM 680 O O . ALA A 1 87 ? -18.428 1.738 21.701 1.00 87.75 87 ALA A O 1
ATOM 681 N N . SER A 1 88 ? -18.618 -0.453 21.219 1.00 87.19 88 SER A N 1
ATOM 682 C CA . SER A 1 88 ? -17.514 -0.888 22.081 1.00 87.19 88 SER A CA 1
ATOM 683 C C . SER A 1 88 ? -16.181 -0.331 21.593 1.00 87.19 88 SER A C 1
ATOM 685 O O . SER A 1 88 ? -15.444 0.239 22.388 1.00 87.19 88 SER A O 1
ATOM 687 N N . TYR A 1 89 ? -15.924 -0.388 20.284 1.00 87.44 89 TYR A N 1
ATOM 688 C CA . TYR A 1 89 ? -14.727 0.189 19.676 1.00 87.44 89 TYR A CA 1
ATOM 689 C C . TYR A 1 89 ? -14.599 1.691 19.965 1.00 87.44 89 TYR A C 1
ATOM 691 O O . TYR A 1 89 ? -13.553 2.144 20.423 1.00 87.44 89 TYR A O 1
ATOM 699 N N . LYS A 1 90 ? -15.679 2.467 19.790 1.00 87.06 90 LYS A N 1
ATOM 700 C CA . LYS A 1 90 ? -15.673 3.909 20.091 1.00 87.06 90 LYS A CA 1
ATOM 701 C C . LYS A 1 90 ? -15.415 4.190 21.575 1.00 87.06 90 LYS A C 1
ATOM 703 O O . LYS A 1 90 ? -14.737 5.165 21.891 1.00 87.06 90 LYS A O 1
ATOM 708 N N . LYS A 1 91 ? -15.956 3.360 22.474 1.00 89.62 91 LYS A N 1
ATOM 709 C CA . LYS A 1 91 ? -15.741 3.491 23.921 1.00 89.62 91 LYS A CA 1
ATOM 710 C C . LYS A 1 91 ? -14.274 3.252 24.279 1.00 89.62 91 LYS A C 1
ATOM 712 O O . LYS A 1 91 ? -13.676 4.125 24.898 1.00 89.62 91 LYS A O 1
ATOM 717 N N . THR A 1 92 ? -13.699 2.140 23.823 1.00 88.38 92 THR A N 1
ATOM 718 C CA . THR A 1 92 ? -12.284 1.812 24.048 1.00 88.38 92 THR A CA 1
ATOM 719 C C . THR A 1 92 ? -11.369 2.880 23.460 1.00 88.38 92 THR A C 1
ATOM 721 O O . THR A 1 92 ? -10.462 3.343 24.137 1.00 88.38 92 THR A O 1
ATOM 724 N N . MET A 1 93 ? -11.650 3.353 22.242 1.00 87.38 93 MET A N 1
ATOM 725 C CA . MET A 1 93 ? -10.856 4.417 21.623 1.00 87.38 93 MET A CA 1
ATOM 726 C C . MET A 1 93 ? -10.897 5.723 22.407 1.00 87.38 93 MET A C 1
ATOM 728 O O . MET A 1 93 ? -9.866 6.374 22.552 1.00 87.38 93 MET A O 1
ATOM 732 N N . LYS A 1 94 ? -12.064 6.110 22.931 1.00 87.75 94 LYS A N 1
ATOM 733 C CA . LYS A 1 94 ? -12.184 7.313 23.758 1.00 87.75 94 LYS A CA 1
ATOM 734 C C . LYS A 1 94 ? -11.391 7.170 25.059 1.00 87.75 94 LYS A C 1
ATOM 736 O O . LYS A 1 94 ? -10.633 8.068 25.391 1.00 87.75 94 LYS A O 1
ATOM 741 N N . GLU A 1 95 ? -11.512 6.032 25.732 1.00 90.94 95 GLU A N 1
ATOM 742 C CA . GLU A 1 95 ? -10.776 5.732 26.965 1.00 90.94 95 GLU A CA 1
ATOM 743 C C . GLU A 1 95 ? -9.256 5.740 26.740 1.00 90.94 95 GLU A C 1
ATOM 745 O O . GLU A 1 95 ? -8.518 6.407 27.459 1.00 90.94 95 GLU A O 1
ATOM 750 N N . THR A 1 96 ? -8.775 5.099 25.670 1.00 86.81 96 THR A N 1
ATOM 751 C CA . THR A 1 96 ? -7.357 5.142 25.286 1.00 86.81 96 THR A CA 1
ATOM 752 C C . THR A 1 96 ? -6.892 6.568 24.975 1.00 86.81 96 THR A C 1
ATOM 754 O O . THR A 1 96 ? -5.824 6.981 25.419 1.00 86.81 96 THR A O 1
ATOM 757 N N . GLN A 1 97 ? -7.701 7.352 24.258 1.00 87.19 97 GLN A N 1
ATOM 758 C CA . GLN A 1 97 ? -7.395 8.753 23.959 1.00 87.19 97 GLN A CA 1
ATOM 759 C C . GLN A 1 97 ? -7.388 9.638 25.209 1.00 87.19 97 GLN A C 1
ATOM 761 O O . GLN A 1 97 ? -6.627 10.609 25.252 1.00 87.19 97 GLN A O 1
ATOM 766 N N . ASP A 1 98 ? -8.204 9.325 26.215 1.00 87.62 98 ASP A N 1
ATOM 767 C CA . ASP A 1 98 ? -8.258 10.050 27.485 1.00 87.62 98 ASP A CA 1
ATOM 768 C C . ASP A 1 98 ? -6.953 9.886 28.287 1.00 87.62 98 ASP A C 1
ATOM 770 O O . ASP A 1 98 ? -6.532 10.835 28.947 1.00 87.62 98 ASP A O 1
ATOM 774 N N . HIS A 1 99 ? -6.245 8.763 28.116 1.00 88.25 99 HIS A N 1
ATOM 775 C CA . HIS A 1 99 ? -4.915 8.514 28.691 1.00 88.25 99 HIS A CA 1
ATOM 776 C C . HIS A 1 99 ? -3.729 9.022 27.843 1.00 88.25 99 HIS A C 1
ATOM 778 O O . HIS A 1 99 ? -2.589 8.972 28.302 1.00 88.25 99 HIS A O 1
ATOM 784 N N . MET A 1 100 ? -3.968 9.515 26.624 1.00 85.50 100 MET A N 1
ATOM 785 C CA . MET A 1 100 ? -2.924 10.018 25.718 1.00 85.50 100 MET A CA 1
ATOM 786 C C . MET A 1 100 ? -2.646 11.511 25.905 1.00 85.50 100 MET A C 1
ATOM 788 O O . MET A 1 100 ? -3.550 12.304 26.199 1.00 85.50 100 MET A O 1
ATOM 792 N N . LYS A 1 101 ? -1.404 11.925 25.627 1.00 87.81 101 LYS A N 1
ATOM 793 C CA . LYS A 1 101 ? -1.044 13.350 25.552 1.0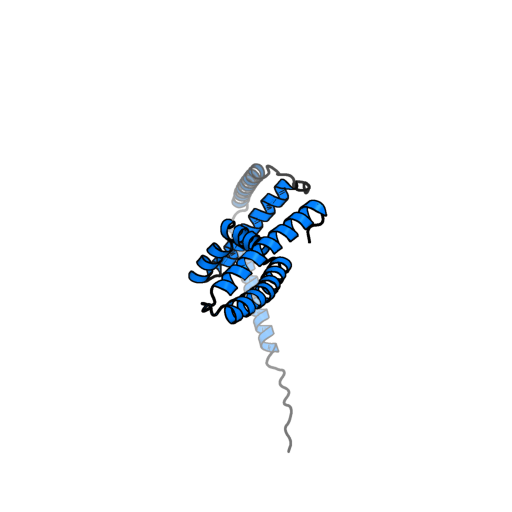0 87.81 101 LYS A CA 1
ATOM 794 C C . LYS A 1 101 ? -1.783 14.033 24.384 1.00 87.81 101 LYS A C 1
ATOM 796 O O . LYS A 1 101 ? -2.153 13.368 23.415 1.00 87.81 101 LYS A O 1
ATOM 801 N N . PRO A 1 102 ? -1.963 15.368 24.395 1.00 82.44 102 PRO A N 1
ATOM 802 C CA . PRO A 1 102 ? -2.727 16.074 23.360 1.00 82.44 102 PRO A CA 1
ATOM 803 C C . PRO A 1 102 ? -2.233 15.825 21.924 1.00 82.44 102 PRO A C 1
ATOM 805 O O . PRO A 1 102 ? -3.050 15.667 21.019 1.00 82.44 102 PRO A O 1
ATOM 808 N N . ALA A 1 103 ? -0.912 15.731 21.730 1.00 81.62 103 ALA A N 1
ATOM 809 C CA . ALA A 1 103 ? -0.289 15.434 20.437 1.00 81.62 103 ALA A CA 1
ATOM 810 C C . ALA A 1 103 ? -0.483 13.970 19.988 1.00 81.62 103 ALA A C 1
ATOM 812 O O . ALA A 1 103 ? -0.672 13.683 18.809 1.00 81.62 103 ALA A O 1
ATOM 813 N N . GLU A 1 104 ? -0.486 13.030 20.930 1.00 77.75 104 GLU A N 1
ATOM 814 C CA . GLU A 1 104 ? -0.750 11.612 20.657 1.00 77.75 104 GLU A CA 1
ATOM 815 C C . GLU A 1 104 ? -2.234 11.395 20.321 1.00 77.75 104 GLU A C 1
ATOM 817 O O . GLU A 1 104 ? -2.575 10.600 19.446 1.00 77.75 104 GLU A O 1
ATOM 822 N N . ARG A 1 105 ? -3.129 12.171 20.945 1.00 83.38 105 ARG A N 1
ATOM 823 C CA . ARG A 1 105 ? -4.571 12.148 20.671 1.00 83.38 105 ARG A CA 1
ATOM 824 C C . ARG A 1 105 ? -4.905 12.649 19.263 1.00 83.38 105 ARG A C 1
ATOM 826 O O . ARG A 1 105 ? -5.801 12.097 18.624 1.00 83.38 105 ARG A O 1
ATOM 833 N N . THR A 1 106 ? -4.224 13.682 18.762 1.00 81.25 106 THR A N 1
ATOM 834 C CA . THR A 1 106 ? -4.412 14.162 17.379 1.00 81.25 106 THR A CA 1
ATOM 835 C C . THR A 1 106 ? -3.864 13.172 16.361 1.00 81.25 106 THR A C 1
ATOM 837 O O . THR A 1 106 ? -4.546 12.894 15.375 1.00 81.25 106 THR A O 1
ATOM 840 N N . PHE A 1 107 ? -2.702 12.574 16.629 1.00 81.75 107 PHE A N 1
ATOM 841 C CA . PHE A 1 107 ? -2.161 11.501 15.795 1.00 81.75 107 PHE A CA 1
ATOM 842 C C . PHE A 1 107 ? -3.089 10.275 15.760 1.00 81.75 107 PHE A C 1
ATOM 844 O O . PHE A 1 107 ? -3.434 9.797 14.680 1.00 81.75 107 PHE A O 1
ATOM 851 N N . SER A 1 108 ? -3.592 9.829 16.917 1.00 80.44 108 SER A N 1
ATOM 852 C CA . SER A 1 108 ? -4.574 8.738 17.017 1.00 80.44 108 SER A CA 1
ATOM 853 C C . SER A 1 108 ? -5.819 9.017 16.168 1.00 80.44 108 SER A C 1
ATOM 855 O O . SER A 1 108 ? -6.244 8.164 15.390 1.00 80.44 108 SER A O 1
ATOM 857 N N . LYS A 1 109 ? -6.368 10.238 16.241 1.00 80.12 109 LYS A N 1
ATOM 858 C CA . LYS A 1 109 ? -7.518 10.649 15.417 1.00 80.12 109 LYS A CA 1
ATOM 859 C C . LYS A 1 109 ? -7.216 10.671 13.917 1.00 80.12 109 LYS A C 1
ATOM 861 O O . LYS A 1 109 ? -8.128 10.434 13.131 1.00 80.12 109 LYS A O 1
ATOM 866 N N . ALA A 1 110 ? -5.981 10.970 13.520 1.00 80.31 110 ALA A N 1
ATOM 867 C CA . ALA A 1 110 ? -5.584 10.997 12.117 1.00 80.31 110 ALA A CA 1
ATOM 868 C C . ALA A 1 110 ? -5.464 9.582 11.530 1.00 80.31 110 ALA A C 1
ATOM 870 O O . ALA A 1 110 ? -5.994 9.329 10.451 1.00 80.31 110 ALA A O 1
ATOM 871 N N . ILE A 1 111 ? -4.828 8.655 12.253 1.00 76.69 111 ILE A N 1
ATOM 872 C CA . ILE A 1 111 ? -4.597 7.284 11.772 1.00 76.69 111 ILE A CA 1
ATOM 873 C C . ILE A 1 111 ? -5.875 6.437 11.807 1.00 76.69 111 ILE A C 1
ATOM 875 O O . ILE A 1 111 ? -6.112 5.676 10.878 1.00 76.69 111 ILE A O 1
ATOM 879 N N . HIS A 1 112 ? -6.731 6.608 12.820 1.00 79.94 112 HIS A N 1
ATOM 880 C CA . HIS A 1 112 ? -8.029 5.921 12.923 1.00 79.94 112 HIS A CA 1
ATOM 881 C C . HIS A 1 112 ? -9.187 6.666 12.245 1.00 79.94 112 HIS A C 1
ATOM 883 O O . HIS A 1 112 ? -10.364 6.373 12.480 1.00 79.94 112 HIS A O 1
ATOM 889 N N . ASN A 1 113 ? -8.892 7.653 11.396 1.00 81.25 113 ASN A N 1
ATOM 890 C CA . ASN A 1 113 ? -9.928 8.200 10.538 1.00 81.25 113 ASN A CA 1
ATOM 891 C C . ASN A 1 113 ? -10.308 7.117 9.508 1.00 81.25 113 ASN A C 1
ATOM 893 O O . ASN A 1 113 ? -9.438 6.702 8.745 1.00 81.25 113 ASN A O 1
ATOM 897 N N . PRO A 1 114 ? -11.579 6.680 9.417 1.00 72.44 114 PRO A N 1
ATOM 898 C CA . PRO A 1 114 ? -11.993 5.612 8.503 1.00 72.44 114 PRO A CA 1
ATOM 899 C C . PRO A 1 114 ? -11.693 5.909 7.029 1.00 72.44 114 PRO A C 1
ATOM 901 O O . PRO A 1 114 ? -11.662 4.990 6.215 1.00 72.44 114 PRO A O 1
ATOM 904 N N . VAL A 1 115 ? -11.488 7.177 6.663 1.00 68.00 115 VAL A N 1
ATOM 905 C CA . VAL A 1 115 ? -11.002 7.545 5.329 1.00 68.00 115 VAL A CA 1
ATOM 906 C C . VAL A 1 115 ? -9.528 7.178 5.173 1.00 68.00 115 VAL A C 1
ATOM 908 O O . VAL A 1 115 ? -9.183 6.539 4.190 1.00 68.00 115 VAL A O 1
ATOM 911 N N . VAL A 1 116 ? -8.687 7.530 6.149 1.00 71.75 116 VAL A N 1
ATOM 912 C CA . VAL A 1 116 ? -7.245 7.237 6.150 1.00 71.75 116 VAL A CA 1
ATOM 913 C C . VAL A 1 116 ? -6.992 5.739 6.264 1.00 71.75 116 VAL A C 1
ATOM 915 O O . VAL A 1 116 ? -6.149 5.217 5.548 1.00 71.75 116 VAL A O 1
ATOM 918 N N . GLU A 1 117 ? -7.749 5.022 7.094 1.00 70.00 117 GLU A N 1
ATOM 919 C CA . GLU A 1 117 ? -7.634 3.563 7.186 1.00 70.00 117 GLU A CA 1
ATOM 920 C C . GLU A 1 117 ? -7.968 2.893 5.858 1.00 70.00 117 GLU A C 1
ATOM 922 O O . GLU A 1 117 ? -7.192 2.076 5.379 1.00 70.00 117 GLU A O 1
ATOM 927 N N . LYS A 1 118 ? -9.075 3.280 5.212 1.00 69.38 118 LYS A N 1
ATOM 928 C CA . LYS A 1 118 ? -9.467 2.697 3.923 1.00 69.38 118 LYS A CA 1
ATOM 929 C C . LYS A 1 118 ? -8.517 3.072 2.799 1.00 69.38 118 LYS A C 1
ATOM 931 O O . LYS A 1 118 ? -8.217 2.224 1.968 1.00 69.38 118 LYS A O 1
ATOM 936 N N . THR A 1 119 ? -8.059 4.320 2.728 1.00 66.50 119 THR A N 1
ATOM 937 C CA . THR A 1 119 ? -7.095 4.713 1.695 1.00 66.50 119 THR A CA 1
ATOM 938 C C . THR A 1 119 ? -5.739 4.074 1.941 1.00 66.50 119 THR A C 1
ATOM 940 O O . THR A 1 119 ? -5.111 3.672 0.973 1.00 66.50 119 THR A O 1
ATOM 943 N N . SER A 1 120 ? -5.312 3.915 3.194 1.00 64.56 120 SER A N 1
ATOM 944 C CA . SER A 1 120 ? -4.083 3.208 3.563 1.00 64.56 120 SER A CA 1
ATOM 945 C C . SER A 1 120 ? -4.182 1.709 3.286 1.00 64.56 120 SER A C 1
ATOM 947 O O . SER A 1 120 ? -3.260 1.128 2.730 1.00 64.56 120 SER A O 1
ATOM 949 N N . GLU A 1 121 ? -5.318 1.081 3.582 1.00 65.56 121 GLU A N 1
ATOM 950 C CA . GLU A 1 121 ? -5.566 -0.329 3.284 1.00 65.56 121 GLU A CA 1
ATOM 951 C C . GLU A 1 121 ? -5.639 -0.566 1.775 1.00 65.56 121 GLU A C 1
ATOM 953 O O . GLU A 1 121 ? -5.028 -1.501 1.273 1.00 65.56 121 GLU A O 1
ATOM 958 N N . VAL A 1 122 ? -6.306 0.311 1.020 1.00 64.50 122 VAL A N 1
ATOM 959 C CA . VAL A 1 122 ? -6.353 0.227 -0.446 1.00 64.50 122 VAL A CA 1
ATOM 960 C C . VAL A 1 122 ? -4.990 0.540 -1.051 1.00 64.50 122 VAL A C 1
ATOM 962 O O . VAL A 1 122 ? -4.549 -0.188 -1.932 1.00 64.50 122 VAL A O 1
ATOM 965 N N . ALA A 1 123 ? -4.283 1.568 -0.587 1.00 62.06 123 ALA A N 1
ATOM 966 C CA . ALA A 1 123 ? -2.942 1.882 -1.068 1.00 62.06 123 ALA A CA 1
ATOM 967 C C . ALA A 1 123 ? -1.963 0.753 -0.725 1.00 62.06 123 ALA A C 1
ATOM 969 O O . ALA A 1 123 ? -1.226 0.312 -1.595 1.00 62.06 123 ALA A O 1
ATOM 970 N N . GLY A 1 124 ? -2.005 0.200 0.484 1.00 61.47 124 GLY A N 1
ATOM 971 C CA . GLY A 1 124 ? -1.210 -0.963 0.870 1.00 61.47 124 GLY A CA 1
ATOM 972 C C . GLY A 1 124 ? -1.558 -2.200 0.040 1.00 61.47 124 GLY A C 1
ATOM 973 O O . GLY A 1 124 ? -0.676 -2.839 -0.523 1.00 61.47 124 GLY A O 1
ATOM 974 N N . ALA A 1 125 ? -2.844 -2.501 -0.128 1.00 64.62 125 ALA A N 1
ATOM 975 C CA . ALA A 1 125 ? -3.300 -3.677 -0.866 1.00 64.62 125 ALA A CA 1
ATOM 976 C C . ALA A 1 125 ? -3.175 -3.551 -2.394 1.00 64.62 125 ALA A C 1
ATOM 978 O O . ALA A 1 125 ? -3.207 -4.569 -3.088 1.00 64.62 125 ALA A O 1
ATOM 979 N N . THR A 1 126 ? -3.061 -2.330 -2.929 1.00 64.31 126 THR A N 1
ATOM 980 C CA . THR A 1 126 ? -3.010 -2.061 -4.378 1.00 64.31 126 THR A CA 1
ATOM 981 C C . THR A 1 126 ? -1.613 -1.649 -4.819 1.00 64.31 126 THR A C 1
ATOM 983 O O . THR A 1 126 ? -1.092 -2.207 -5.779 1.00 64.31 126 THR A O 1
ATOM 986 N N . VAL A 1 127 ? -0.979 -0.709 -4.114 1.00 62.06 127 VAL A N 1
ATOM 987 C CA . VAL A 1 127 ? 0.347 -0.189 -4.471 1.00 62.06 127 VAL A CA 1
ATOM 988 C C . VAL A 1 127 ? 1.452 -1.150 -4.034 1.00 62.06 127 VAL A C 1
ATOM 990 O O . VAL A 1 127 ? 2.409 -1.365 -4.777 1.00 62.06 127 VAL A O 1
ATOM 993 N N . ALA A 1 128 ? 1.299 -1.784 -2.867 1.00 58.53 128 ALA A N 1
ATOM 994 C CA . ALA A 1 128 ? 2.299 -2.695 -2.315 1.00 58.53 128 ALA A CA 1
ATOM 995 C C . ALA A 1 128 ? 2.027 -4.180 -2.605 1.00 58.53 128 ALA A C 1
ATOM 997 O O . ALA A 1 128 ? 2.510 -5.041 -1.871 1.00 58.53 128 ALA A O 1
ATOM 998 N N . ARG A 1 129 ? 1.291 -4.515 -3.681 1.00 70.69 129 ARG A N 1
ATOM 999 C CA . ARG A 1 129 ? 1.161 -5.923 -4.092 1.00 70.69 129 ARG A CA 1
ATOM 1000 C C . ARG A 1 129 ? 2.555 -6.499 -4.378 1.00 70.69 129 ARG A C 1
ATOM 1002 O O . ARG A 1 129 ? 3.197 -6.036 -5.325 1.00 70.69 129 ARG A O 1
ATOM 1009 N N . PRO A 1 130 ? 3.018 -7.521 -3.629 1.00 69.06 130 PRO A N 1
ATOM 1010 C CA . PRO A 1 130 ? 4.396 -8.011 -3.727 1.00 69.06 130 PRO A CA 1
ATOM 1011 C C . PRO A 1 130 ? 4.779 -8.423 -5.153 1.00 69.06 130 PRO A C 1
ATOM 1013 O O . PRO A 1 130 ? 5.869 -8.118 -5.631 1.00 69.06 130 PRO A O 1
ATOM 1016 N N . ASN A 1 131 ? 3.834 -9.033 -5.871 1.00 74.12 131 ASN A N 1
ATOM 1017 C CA . ASN A 1 131 ? 4.028 -9.482 -7.247 1.00 74.12 131 ASN A CA 1
ATOM 1018 C C . ASN A 1 131 ? 4.177 -8.320 -8.238 1.00 74.12 131 ASN A C 1
ATOM 1020 O O . ASN A 1 131 ? 4.958 -8.420 -9.182 1.00 74.12 131 ASN A O 1
ATOM 1024 N N . ALA A 1 132 ? 3.470 -7.207 -8.022 1.00 75.69 132 ALA A N 1
ATOM 1025 C CA . ALA A 1 132 ? 3.568 -6.033 -8.883 1.00 75.69 132 ALA A CA 1
ATOM 1026 C C . ALA A 1 132 ? 4.904 -5.307 -8.692 1.00 75.69 132 ALA A C 1
ATOM 1028 O O . ALA A 1 132 ? 5.532 -4.911 -9.672 1.00 75.69 132 ALA A O 1
ATOM 1029 N N . ILE A 1 133 ? 5.377 -5.185 -7.447 1.00 79.50 133 ILE A N 1
ATOM 1030 C CA . ILE A 1 133 ? 6.700 -4.614 -7.145 1.00 79.50 133 ILE A CA 1
ATOM 1031 C C . ILE A 1 133 ? 7.811 -5.469 -7.765 1.00 79.50 133 ILE A C 1
ATOM 1033 O O . ILE A 1 133 ? 8.756 -4.926 -8.344 1.00 79.50 133 ILE A O 1
ATOM 1037 N N . LEU A 1 134 ? 7.683 -6.797 -7.690 1.00 82.50 134 LEU A N 1
ATOM 1038 C CA . LEU A 1 134 ? 8.635 -7.723 -8.301 1.00 82.50 134 LEU A CA 1
ATOM 1039 C C . LEU A 1 134 ? 8.646 -7.583 -9.830 1.00 82.50 134 LEU A C 1
ATOM 1041 O O . LEU A 1 134 ? 9.712 -7.417 -10.421 1.00 82.50 134 LEU A O 1
ATOM 1045 N N . ALA A 1 135 ? 7.471 -7.581 -10.465 1.00 81.12 135 ALA A N 1
ATOM 1046 C CA . ALA A 1 135 ? 7.341 -7.397 -11.910 1.00 81.12 135 ALA A CA 1
ATOM 1047 C C . ALA A 1 135 ? 7.887 -6.035 -12.372 1.00 81.12 135 ALA A C 1
ATOM 1049 O O . ALA A 1 135 ? 8.629 -5.974 -13.352 1.00 81.12 135 ALA A O 1
ATOM 1050 N N . GLY A 1 136 ? 7.591 -4.961 -11.632 1.00 82.75 136 GLY A N 1
ATOM 1051 C CA . GLY A 1 136 ? 8.132 -3.626 -11.885 1.00 82.75 136 GLY A CA 1
ATOM 1052 C C . GLY A 1 136 ? 9.655 -3.591 -11.799 1.00 82.75 136 GLY A C 1
ATOM 1053 O O . GLY A 1 136 ? 10.305 -3.090 -12.712 1.00 82.75 136 GLY A O 1
ATOM 1054 N N . SER A 1 137 ? 10.234 -4.190 -10.756 1.00 84.94 137 SER A N 1
ATOM 1055 C CA . SER A 1 137 ? 11.690 -4.247 -10.556 1.00 84.94 137 SER A CA 1
ATOM 1056 C C . SER A 1 137 ? 12.405 -5.043 -11.653 1.00 84.94 137 SER A C 1
ATOM 1058 O O . SER A 1 137 ? 13.396 -4.574 -12.212 1.00 84.94 137 SER A O 1
ATOM 1060 N N . VAL A 1 138 ? 11.889 -6.227 -12.003 1.00 86.44 138 VAL A N 1
ATOM 1061 C CA . VAL A 1 138 ? 12.471 -7.082 -13.054 1.00 86.44 138 VAL A CA 1
ATOM 1062 C C . VAL A 1 138 ? 12.347 -6.423 -14.426 1.00 86.44 138 VAL A C 1
ATOM 1064 O O . VAL A 1 138 ? 13.317 -6.382 -15.182 1.00 86.44 138 VAL A O 1
ATOM 1067 N N . SER A 1 139 ? 11.178 -5.859 -14.736 1.00 83.19 139 SER A N 1
ATOM 1068 C CA . SER A 1 139 ? 10.961 -5.111 -15.974 1.00 83.19 139 SER A CA 1
ATOM 1069 C C . SER A 1 139 ? 11.901 -3.915 -16.065 1.00 83.19 139 SER A C 1
ATOM 1071 O O . SER A 1 139 ? 12.553 -3.748 -17.090 1.00 83.19 139 SER A O 1
ATOM 1073 N N . ALA A 1 140 ? 12.018 -3.113 -15.001 1.00 86.44 140 ALA A N 1
ATOM 1074 C CA . ALA A 1 140 ? 12.933 -1.977 -14.960 1.00 86.44 140 ALA A CA 1
ATOM 1075 C C . ALA A 1 140 ? 14.363 -2.412 -15.267 1.00 86.44 140 ALA A C 1
ATOM 1077 O O . ALA A 1 140 ? 15.006 -1.819 -16.127 1.00 86.44 140 ALA A O 1
ATOM 1078 N N . PHE A 1 141 ? 14.842 -3.478 -14.626 1.00 87.94 141 PHE A N 1
ATOM 1079 C CA . PHE A 1 141 ? 16.184 -3.996 -14.859 1.00 87.94 141 PHE A CA 1
ATOM 1080 C C . PHE A 1 141 ? 16.400 -4.418 -16.320 1.00 87.94 141 PHE A C 1
ATOM 1082 O O . PHE A 1 141 ? 17.349 -3.966 -16.957 1.00 87.94 141 PHE A O 1
ATOM 1089 N N . LEU A 1 142 ? 15.495 -5.223 -16.885 1.00 89.56 142 LEU A N 1
ATOM 1090 C CA . LEU A 1 142 ? 15.633 -5.719 -18.259 1.00 89.56 142 LEU A CA 1
ATOM 1091 C C . LEU A 1 142 ? 15.496 -4.606 -19.306 1.00 89.56 142 LEU A C 1
ATOM 1093 O O . LEU A 1 142 ? 16.304 -4.531 -20.233 1.00 89.56 142 LEU A O 1
ATOM 1097 N N . PHE A 1 143 ? 14.508 -3.721 -19.157 1.00 86.75 143 PHE A N 1
ATOM 1098 C CA . PHE A 1 143 ? 14.291 -2.622 -20.101 1.00 86.75 143 PHE A CA 1
ATOM 1099 C C . PHE A 1 143 ? 15.418 -1.602 -20.057 1.00 86.75 143 PHE A C 1
ATOM 1101 O O . PHE A 1 143 ? 15.863 -1.139 -21.104 1.00 86.75 143 PHE A O 1
ATOM 1108 N N . THR A 1 144 ? 15.893 -1.249 -18.865 1.00 86.19 144 THR A N 1
ATOM 1109 C CA . THR A 1 144 ? 16.993 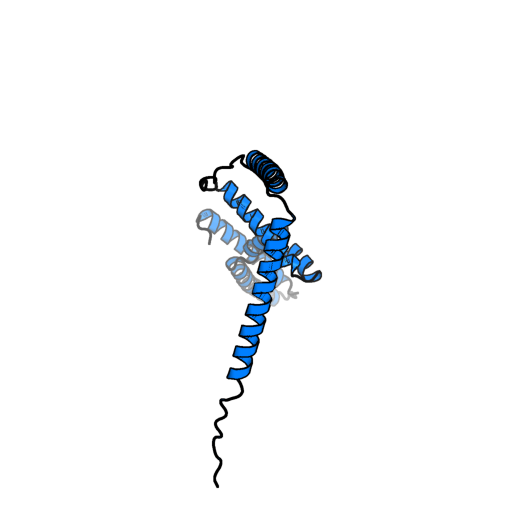-0.286 -18.740 1.00 86.19 144 THR A CA 1
ATOM 1110 C C . THR A 1 144 ? 18.293 -0.853 -19.254 1.00 86.19 144 THR A C 1
ATOM 1112 O O . THR A 1 144 ? 19.023 -0.128 -19.918 1.00 86.19 144 THR A O 1
ATOM 1115 N N . LEU A 1 145 ? 18.556 -2.142 -19.034 1.00 87.00 145 LEU A N 1
ATOM 1116 C CA . LEU A 1 145 ? 19.710 -2.813 -19.617 1.00 87.00 145 LEU A CA 1
ATOM 1117 C C . LEU A 1 145 ? 19.637 -2.801 -21.150 1.00 87.00 145 LEU A C 1
ATOM 1119 O O . LEU A 1 145 ? 20.616 -2.448 -21.805 1.00 87.00 145 LEU A O 1
ATOM 1123 N N . GLY A 1 146 ? 18.470 -3.114 -21.720 1.00 86.62 146 GLY A N 1
ATOM 1124 C CA . GLY A 1 146 ? 18.243 -3.044 -23.165 1.00 86.62 146 GLY A CA 1
ATOM 1125 C C . GLY A 1 146 ? 18.445 -1.633 -23.724 1.00 86.62 146 GLY A C 1
ATOM 1126 O O . GLY A 1 146 ? 19.235 -1.441 -24.649 1.00 86.62 146 GLY A O 1
ATOM 1127 N N . LEU A 1 147 ? 17.792 -0.634 -23.123 1.00 86.19 147 LEU A N 1
ATOM 1128 C CA . LEU A 1 147 ? 17.933 0.777 -23.499 1.00 86.19 147 LEU A CA 1
ATOM 1129 C C . LEU A 1 147 ? 19.369 1.274 -23.329 1.00 86.19 147 LEU A C 1
ATOM 1131 O O . LEU A 1 147 ? 19.838 2.052 -24.154 1.00 86.19 147 LEU A O 1
ATOM 1135 N N . TYR A 1 148 ? 20.083 0.805 -22.306 1.00 86.94 148 TYR A N 1
ATOM 1136 C CA . TYR A 1 148 ? 21.478 1.151 -22.073 1.00 86.94 148 TYR A CA 1
ATOM 1137 C C . TYR A 1 148 ? 22.384 0.645 -23.189 1.00 86.94 148 TYR A C 1
ATOM 1139 O O . TYR A 1 148 ? 23.174 1.415 -23.734 1.00 86.94 148 TYR A O 1
ATOM 1147 N N . VAL A 1 149 ? 22.249 -0.629 -23.568 1.00 85.75 149 VAL A N 1
ATOM 1148 C CA . VAL A 1 149 ? 23.018 -1.207 -24.679 1.00 85.75 149 VAL A CA 1
ATOM 1149 C C . VAL A 1 149 ? 22.705 -0.472 -25.983 1.00 85.75 149 VAL A C 1
ATOM 1151 O O . VAL A 1 149 ? 23.626 -0.121 -26.721 1.00 85.75 149 VAL A O 1
ATOM 1154 N N . PHE A 1 150 ? 21.430 -0.170 -26.235 1.00 85.88 150 PHE A N 1
ATOM 1155 C CA . PHE A 1 150 ? 21.002 0.558 -27.428 1.00 85.88 150 PHE A CA 1
ATOM 1156 C C . PHE A 1 150 ? 21.570 1.983 -27.455 1.00 85.88 150 PHE A C 1
ATOM 1158 O O . PHE A 1 150 ? 22.233 2.380 -28.409 1.00 85.88 150 PHE A O 1
ATOM 1165 N N . ALA A 1 151 ? 21.397 2.749 -26.381 1.00 84.81 151 ALA A N 1
ATOM 1166 C CA . ALA A 1 151 ? 21.914 4.108 -26.280 1.00 84.81 151 ALA A CA 1
ATOM 1167 C C . ALA A 1 151 ? 23.444 4.151 -26.382 1.00 84.81 151 ALA A C 1
ATOM 1169 O O . ALA A 1 151 ? 23.982 5.038 -27.039 1.00 84.81 151 ALA A O 1
ATOM 1170 N N . LYS A 1 152 ? 24.146 3.166 -25.806 1.00 81.75 152 LYS A N 1
ATOM 1171 C CA . LYS A 1 152 ? 25.603 3.036 -25.923 1.00 81.75 152 LYS A CA 1
ATOM 1172 C C . LYS A 1 152 ? 26.050 2.738 -27.354 1.00 81.75 152 LYS A C 1
ATOM 1174 O O . LYS A 1 152 ? 27.094 3.234 -27.763 1.00 81.75 152 LYS A O 1
ATOM 1179 N N . TYR A 1 153 ? 25.269 1.968 -28.108 1.00 86.44 153 TYR A N 1
ATOM 1180 C CA . TYR A 1 153 ? 25.549 1.686 -29.515 1.00 86.44 153 TYR A CA 1
ATOM 1181 C C . TYR A 1 153 ? 25.311 2.910 -30.414 1.00 86.44 153 TYR A C 1
ATOM 1183 O O . TYR A 1 153 ? 26.109 3.182 -31.305 1.00 86.44 153 TYR A O 1
ATOM 1191 N N . TYR A 1 154 ? 24.249 3.680 -30.155 1.00 85.31 154 TYR A N 1
ATOM 1192 C CA . TYR A 1 154 ? 23.872 4.851 -30.962 1.00 85.31 154 TYR A CA 1
ATOM 1193 C C . TYR A 1 154 ? 24.429 6.194 -30.448 1.00 85.31 154 TYR A C 1
ATOM 1195 O O . TYR A 1 154 ? 24.224 7.224 -31.084 1.00 85.31 154 TYR A O 1
ATOM 1203 N N . GLY A 1 155 ? 25.141 6.206 -29.318 1.00 81.56 155 GLY A N 1
ATOM 1204 C CA . GLY A 1 155 ? 25.772 7.405 -28.755 1.00 81.56 155 GLY A CA 1
ATOM 1205 C C . GLY A 1 155 ? 24.819 8.379 -28.048 1.00 81.56 155 GLY A C 1
ATOM 1206 O O . GLY A 1 155 ? 25.163 9.547 -27.874 1.00 81.56 155 GLY A O 1
ATOM 1207 N N . TYR A 1 156 ? 23.631 7.934 -27.629 1.00 80.75 156 TYR A N 1
ATOM 1208 C CA . TYR A 1 156 ? 22.684 8.790 -26.910 1.00 80.75 156 TYR A CA 1
ATOM 1209 C C . TYR A 1 156 ? 23.053 8.922 -25.420 1.00 80.75 156 TYR A C 1
ATOM 1211 O O . TYR A 1 156 ? 23.270 7.908 -24.751 1.00 80.75 156 TYR A O 1
ATOM 1219 N N . PRO A 1 157 ? 23.080 10.144 -24.854 1.00 75.06 157 PRO A N 1
ATOM 1220 C CA . PRO A 1 157 ? 23.294 10.338 -23.424 1.00 75.06 157 PRO A CA 1
ATOM 1221 C C . PRO A 1 157 ? 22.024 9.990 -22.633 1.00 75.06 157 PRO A C 1
ATOM 1223 O O . PRO A 1 157 ? 20.975 10.604 -22.825 1.00 75.06 157 PRO A O 1
ATOM 1226 N N . LEU A 1 158 ? 22.126 9.023 -21.719 1.00 72.94 158 LEU A N 1
ATOM 1227 C CA . LEU A 1 158 ? 21.039 8.633 -20.812 1.00 72.94 158 LEU A CA 1
ATOM 1228 C C . LEU A 1 158 ? 21.010 9.541 -19.582 1.00 72.94 158 LEU A C 1
ATOM 1230 O O . LEU A 1 158 ? 22.054 9.802 -18.980 1.00 72.94 158 LEU A O 1
ATOM 1234 N N . LYS A 1 159 ? 19.815 9.993 -19.187 1.00 79.56 159 LYS A N 1
ATOM 1235 C CA . LYS A 1 159 ? 19.627 10.894 -18.032 1.00 79.56 159 LYS A CA 1
ATOM 1236 C C . LYS A 1 159 ? 19.247 10.155 -16.744 1.00 79.56 159 LYS A C 1
ATOM 1238 O O . LYS A 1 159 ? 19.193 10.771 -15.683 1.00 79.56 159 LYS A O 1
ATOM 1243 N N . GLY A 1 160 ? 18.979 8.851 -16.822 1.00 76.00 160 GLY A N 1
ATOM 1244 C CA . GLY A 1 160 ? 18.576 7.994 -15.704 1.00 76.00 160 GLY A CA 1
ATOM 1245 C C . GLY A 1 160 ? 17.068 8.004 -15.426 1.00 76.00 160 GLY A C 1
ATOM 1246 O O . GLY A 1 160 ? 16.559 7.097 -14.765 1.00 76.00 160 GLY A O 1
ATOM 1247 N N . SER A 1 161 ? 16.319 8.967 -15.975 1.00 82.62 161 SER A N 1
ATOM 1248 C CA . SER A 1 161 ? 14.852 9.005 -15.899 1.00 82.62 161 SER A CA 1
ATOM 1249 C C . SER A 1 161 ? 14.191 7.856 -16.666 1.00 82.62 161 SER A C 1
ATOM 1251 O O . SER A 1 161 ? 13.062 7.475 -16.359 1.00 82.62 161 SER A O 1
ATOM 1253 N N . GLU A 1 162 ? 14.902 7.270 -17.630 1.00 82.19 162 GLU A N 1
ATOM 1254 C CA . GLU A 1 162 ? 14.476 6.099 -18.396 1.00 82.19 162 GLU A CA 1
ATOM 1255 C C . GLU A 1 162 ? 14.243 4.890 -17.476 1.00 82.19 162 GLU A C 1
ATOM 1257 O O . GLU A 1 162 ? 13.308 4.122 -17.692 1.00 82.19 162 GLU A O 1
ATOM 1262 N N . THR A 1 163 ? 15.019 4.769 -16.394 1.00 83.06 163 THR A N 1
ATOM 1263 C CA . THR A 1 163 ? 14.864 3.707 -15.389 1.00 83.06 163 THR A CA 1
ATOM 1264 C C . THR A 1 163 ? 13.599 3.847 -14.570 1.00 83.06 163 THR A C 1
ATOM 1266 O O . THR A 1 163 ? 12.885 2.868 -14.352 1.00 83.06 163 THR A O 1
ATOM 1269 N N . ILE A 1 164 ? 13.283 5.073 -14.165 1.00 84.94 164 ILE A N 1
ATOM 1270 C CA . ILE A 1 164 ? 12.064 5.368 -13.411 1.00 84.94 164 ILE A CA 1
ATOM 1271 C C . ILE A 1 164 ? 10.840 5.132 -14.307 1.00 84.94 164 ILE A C 1
ATOM 1273 O O . ILE A 1 164 ? 9.878 4.495 -13.880 1.00 84.94 164 ILE A O 1
ATOM 1277 N N . ALA A 1 165 ? 10.895 5.565 -15.570 1.00 85.62 165 ALA A N 1
ATOM 1278 C CA . ALA A 1 165 ? 9.824 5.333 -16.538 1.00 85.62 165 ALA A CA 1
ATOM 1279 C C . ALA A 1 165 ? 9.615 3.835 -16.834 1.00 85.62 165 ALA A C 1
ATOM 1281 O O . ALA A 1 165 ? 8.477 3.361 -16.819 1.00 85.62 165 ALA A O 1
ATOM 1282 N N . ALA A 1 166 ? 10.697 3.076 -17.041 1.00 85.69 166 ALA A N 1
ATOM 1283 C CA . ALA A 1 166 ? 10.642 1.631 -17.268 1.00 85.69 166 ALA A CA 1
ATOM 1284 C C . ALA A 1 166 ? 10.082 0.869 -16.056 1.00 85.69 166 ALA A C 1
ATOM 1286 O O . ALA A 1 166 ? 9.327 -0.092 -16.222 1.00 85.69 166 ALA A O 1
ATOM 1287 N N . PHE A 1 167 ? 10.406 1.321 -14.841 1.00 85.50 167 PHE A N 1
ATOM 1288 C CA . PHE A 1 167 ? 9.834 0.780 -13.612 1.00 85.50 167 PHE A CA 1
ATOM 1289 C C . PHE A 1 167 ? 8.330 1.028 -13.520 1.00 85.50 167 PHE A C 1
ATOM 1291 O O . PHE A 1 167 ? 7.578 0.082 -13.294 1.00 85.50 167 PHE A O 1
ATOM 1298 N N . ILE A 1 168 ? 7.877 2.265 -13.744 1.00 86.75 168 ILE A N 1
ATOM 1299 C CA . ILE A 1 168 ? 6.448 2.611 -13.689 1.00 86.75 168 ILE A CA 1
ATOM 1300 C C . ILE A 1 168 ? 5.659 1.804 -14.728 1.00 86.75 168 ILE A C 1
ATOM 1302 O O . ILE A 1 168 ? 4.622 1.230 -14.397 1.00 86.75 168 ILE A O 1
ATOM 1306 N N . LEU A 1 169 ? 6.165 1.697 -15.961 1.00 86.19 169 LEU A N 1
ATOM 1307 C CA . LEU A 1 169 ? 5.543 0.889 -17.016 1.00 86.19 169 LEU A CA 1
ATOM 1308 C C . LEU A 1 169 ? 5.462 -0.592 -16.634 1.00 86.19 169 LEU A C 1
ATOM 1310 O O . LEU A 1 169 ? 4.388 -1.189 -16.709 1.00 86.19 169 LEU A O 1
ATOM 1314 N N . GLY A 1 170 ? 6.571 -1.177 -16.178 1.00 84.12 170 GLY A N 1
ATOM 1315 C CA . GLY A 1 170 ? 6.610 -2.574 -15.745 1.00 84.12 170 GLY A CA 1
ATOM 1316 C C . GLY A 1 170 ? 5.681 -2.860 -14.568 1.00 84.12 170 GLY A C 1
ATOM 1317 O O . GLY A 1 170 ? 5.018 -3.894 -14.524 1.00 84.12 170 GLY A O 1
ATOM 1318 N N . TRP A 1 171 ? 5.587 -1.917 -13.635 1.00 85.12 171 TRP A N 1
ATOM 1319 C CA . TRP A 1 171 ? 4.715 -2.006 -12.472 1.00 85.12 171 TRP A CA 1
ATOM 1320 C C . TRP A 1 171 ? 3.230 -1.955 -12.858 1.00 85.12 171 TRP A C 1
ATOM 1322 O O . TRP A 1 171 ? 2.451 -2.786 -12.390 1.00 85.12 171 TRP A O 1
ATOM 1332 N N . ILE A 1 172 ? 2.844 -1.061 -13.778 1.00 85.25 172 ILE A N 1
ATOM 1333 C CA . ILE A 1 172 ? 1.477 -0.992 -14.321 1.00 85.25 172 ILE A CA 1
ATOM 1334 C C . ILE A 1 172 ? 1.113 -2.297 -15.043 1.00 85.25 172 ILE A C 1
ATOM 1336 O O . ILE A 1 172 ? 0.033 -2.845 -14.816 1.00 85.25 172 ILE A O 1
ATOM 1340 N N . ILE A 1 173 ? 2.018 -2.830 -15.869 1.00 84.12 173 ILE A N 1
ATOM 1341 C CA . ILE A 1 173 ? 1.811 -4.104 -16.577 1.00 84.12 173 ILE A CA 1
ATOM 1342 C C . ILE A 1 173 ? 1.687 -5.267 -15.580 1.00 84.12 173 ILE A C 1
ATOM 1344 O O . ILE A 1 173 ? 0.809 -6.118 -15.731 1.00 84.12 173 ILE A O 1
ATOM 1348 N N . GLY A 1 174 ? 2.513 -5.287 -14.532 1.00 81.50 174 GLY A N 1
ATOM 1349 C CA . GLY A 1 174 ? 2.440 -6.278 -13.458 1.00 81.50 174 GLY A CA 1
ATOM 1350 C C . GLY A 1 174 ? 1.110 -6.238 -12.701 1.00 81.50 174 GLY A C 1
ATOM 1351 O O . GLY A 1 174 ? 0.515 -7.288 -12.458 1.00 81.50 174 GLY A O 1
ATOM 1352 N N . LEU A 1 175 ? 0.603 -5.039 -12.391 1.00 81.88 175 LEU A N 1
ATOM 1353 C CA . LEU A 1 175 ? -0.720 -4.858 -11.784 1.00 81.88 175 LEU A CA 1
ATOM 1354 C C . LEU A 1 175 ? -1.845 -5.334 -12.706 1.00 81.88 175 LEU A C 1
ATOM 1356 O O . LEU A 1 175 ? -2.754 -6.021 -12.243 1.00 81.88 175 LEU A O 1
ATOM 1360 N N . LEU A 1 176 ? -1.778 -5.008 -13.999 1.00 81.81 176 LEU A N 1
ATOM 1361 C CA . LEU A 1 176 ? -2.739 -5.474 -15.002 1.00 81.81 176 LEU A CA 1
ATOM 1362 C C . LEU A 1 176 ? -2.757 -7.001 -15.092 1.00 81.81 176 LEU A C 1
ATOM 1364 O O . LEU A 1 176 ? -3.831 -7.598 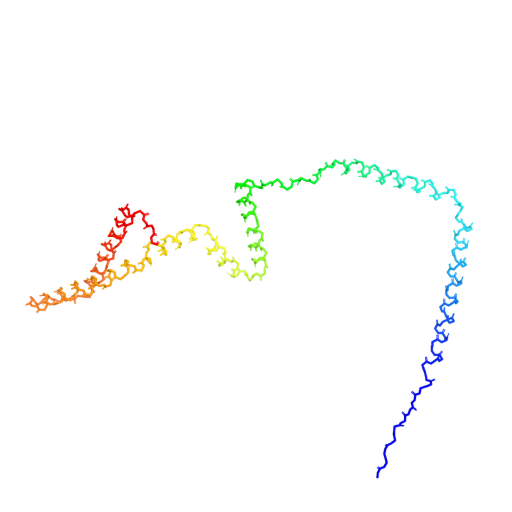-15.071 1.00 81.81 176 LEU A O 1
ATOM 1368 N N . PHE A 1 177 ? -1.588 -7.641 -15.145 1.00 81.06 177 PHE A N 1
ATOM 1369 C CA . PHE A 1 177 ? -1.495 -9.097 -15.215 1.00 81.06 177 PHE A CA 1
ATOM 1370 C C . PHE A 1 177 ? -2.044 -9.766 -13.952 1.00 81.06 177 PHE A C 1
ATOM 1372 O O . PHE A 1 177 ? -2.794 -10.735 -14.044 1.00 81.06 177 PHE A O 1
ATOM 1379 N N . ASP A 1 178 ? -1.720 -9.236 -12.774 1.00 76.12 178 ASP A N 1
ATOM 1380 C CA . ASP A 1 178 ? -2.227 -9.754 -11.504 1.00 76.12 178 ASP A CA 1
ATOM 1381 C C . ASP A 1 178 ? -3.748 -9.547 -11.372 1.00 76.12 178 ASP A C 1
ATOM 1383 O O . ASP A 1 178 ? -4.472 -10.439 -10.927 1.00 76.12 178 ASP A O 1
ATOM 1387 N N . TYR A 1 179 ? -4.268 -8.412 -11.847 1.00 74.25 179 TYR A N 1
ATOM 1388 C CA . TYR A 1 179 ? -5.704 -8.136 -11.886 1.00 74.25 179 TYR A CA 1
ATOM 1389 C C . TYR A 1 179 ? -6.448 -9.079 -12.841 1.00 74.25 179 TYR A C 1
ATOM 1391 O O . TYR A 1 179 ? -7.443 -9.691 -12.449 1.00 74.25 179 TYR A O 1
ATOM 1399 N N . LEU A 1 180 ? -5.936 -9.257 -14.062 1.00 79.00 180 LEU A N 1
ATOM 1400 C CA . LEU A 1 180 ? -6.487 -10.189 -15.049 1.00 79.00 180 LEU A CA 1
ATOM 1401 C C . LEU A 1 180 ? -6.409 -11.636 -14.551 1.00 79.00 180 LEU A C 1
ATOM 1403 O O . LEU A 1 180 ? -7.377 -12.385 -14.672 1.00 79.00 180 LEU A O 1
ATOM 1407 N N . ARG A 1 181 ? -5.300 -12.029 -13.916 1.00 74.06 181 ARG A N 1
ATOM 1408 C CA . ARG A 1 181 ? -5.137 -13.365 -13.333 1.00 74.06 181 ARG A CA 1
ATOM 1409 C C . ARG A 1 181 ? -6.144 -13.623 -12.217 1.00 74.06 181 ARG A C 1
ATOM 1411 O O . ARG A 1 181 ? -6.759 -14.689 -12.212 1.00 74.06 181 ARG A O 1
ATOM 1418 N N . VAL A 1 182 ? -6.328 -12.685 -11.287 1.00 73.62 182 VAL A N 1
ATOM 1419 C CA . VAL A 1 182 ? -7.316 -12.814 -10.201 1.00 73.62 182 VAL A CA 1
ATOM 1420 C C . VAL A 1 182 ? -8.741 -12.841 -10.759 1.00 73.62 182 VAL A C 1
ATOM 1422 O O . VAL A 1 182 ? -9.553 -13.646 -10.304 1.00 73.62 182 VAL A O 1
ATOM 1425 N N . MET A 1 183 ? -9.035 -12.022 -11.772 1.00 70.75 183 MET A N 1
ATOM 1426 C CA . MET A 1 183 ? -10.339 -11.991 -12.439 1.00 70.75 183 MET A CA 1
ATOM 1427 C C . MET A 1 183 ? -10.669 -13.321 -13.131 1.00 70.75 183 MET A C 1
ATOM 1429 O O . MET A 1 183 ? -11.787 -13.810 -12.999 1.00 70.75 183 MET A O 1
ATOM 1433 N N . ILE A 1 184 ? -9.702 -13.926 -13.824 1.00 74.81 184 ILE A N 1
ATOM 1434 C CA . ILE A 1 184 ? -9.895 -15.185 -14.562 1.00 74.81 184 ILE A CA 1
ATOM 1435 C C . ILE A 1 184 ? -9.868 -16.402 -13.625 1.00 74.81 184 ILE A C 1
ATOM 1437 O O . ILE A 1 184 ? -10.629 -17.347 -13.807 1.00 74.81 184 ILE A O 1
ATOM 1441 N N . THR A 1 185 ? -9.004 -16.397 -12.607 1.00 72.50 185 THR A N 1
ATOM 1442 C CA . THR A 1 185 ? -8.778 -17.574 -11.745 1.00 72.50 185 THR A CA 1
ATOM 1443 C C . THR A 1 185 ? -9.708 -17.594 -10.526 1.00 72.50 185 THR A C 1
ATOM 1445 O O . THR A 1 185 ? -9.777 -18.602 -9.824 1.00 72.50 185 THR A O 1
ATOM 1448 N N . GLY A 1 186 ? -10.411 -16.494 -10.223 1.00 61.28 186 GLY A N 1
ATOM 1449 C CA . GLY A 1 186 ? -11.395 -16.381 -9.132 1.00 61.28 186 GLY A CA 1
ATOM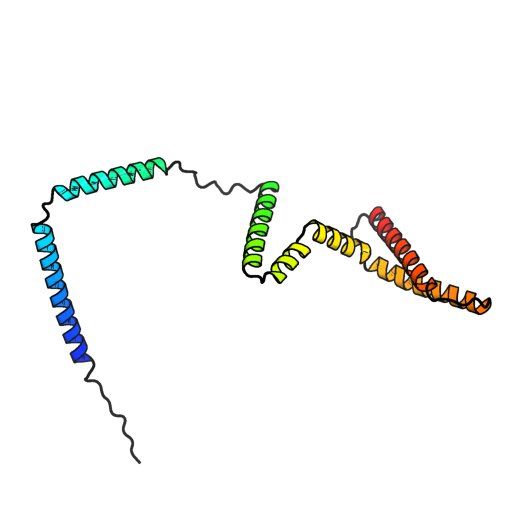 1450 C C . GLY A 1 186 ? -10.833 -16.528 -7.709 1.00 61.28 186 GLY A C 1
ATOM 1451 O O . GLY A 1 186 ? -11.514 -16.218 -6.731 1.00 61.28 186 GLY A O 1
ATOM 1452 N N . LYS A 1 187 ? -9.583 -16.973 -7.564 1.00 54.50 187 LYS A N 1
ATOM 1453 C CA . LYS A 1 187 ? -8.876 -17.091 -6.294 1.00 54.50 187 LYS A CA 1
ATOM 1454 C C . LYS A 1 187 ? -8.178 -15.774 -5.992 1.00 54.50 187 LYS A C 1
ATOM 1456 O O . LYS A 1 187 ? -7.219 -15.396 -6.660 1.00 54.50 187 LYS A O 1
ATOM 1461 N N . LYS A 1 188 ? -8.687 -15.085 -4.973 1.00 53.56 188 LYS A N 1
ATOM 1462 C CA . LYS A 1 188 ? -7.962 -14.002 -4.310 1.00 53.56 188 LYS A CA 1
ATOM 1463 C C . LYS A 1 188 ? -6.712 -14.622 -3.676 1.00 53.56 188 LYS A C 1
ATOM 1465 O O . LYS A 1 188 ? -6.852 -15.587 -2.925 1.00 53.56 188 LYS A O 1
ATOM 1470 N N . ALA A 1 189 ? -5.536 -14.136 -4.071 1.00 52.78 189 ALA A N 1
ATOM 1471 C CA . ALA A 1 189 ? -4.294 -14.382 -3.344 1.00 52.78 189 ALA A CA 1
ATOM 1472 C C . ALA A 1 189 ? -4.355 -13.697 -1.974 1.00 52.78 189 ALA A C 1
ATOM 1474 O O . ALA A 1 189 ? -5.005 -12.625 -1.898 1.00 52.78 189 ALA A O 1
#

Secondary structure (DSSP, 8-state):
----------SSHHHHHHHHHHHHHHHHHHHHHHHHHHHHS-THHHHHHHHHHHHHHHHHHHHH-------------HHHHHHHHHHHHHHHHHHHHHTS-HHHHHHHHHHT-HHHHHHHHHHHHHHT-HHHHHHHHHHHHHHHHHHHHHHHHHTPPP-SHHHHHHHHHHHHHHHHHHHHHHHHH----

Foldseek 3Di:
DDDDDDDDDDPPPVVVVVVVVVVVVVVVVVVVVVVVVPVVDDPPPVVVVVVVVVVVVVVVVVVVPPDPDPPPPPPQDPVRVVVVVVVVVVVVLVVVLVPDDPVVNVVSCVCPPPVNVVVVCCCCVQVVPVQLQVQLVVQLVVQVVVVVVVCVVVVNDDPCVSSVVSSVVSSVVSSVVVVVCCVVVVDDD

Radius of gyration: 42.77 Å; chains: 1; bounding box: 79×34×113 Å

pLDDT: mean 71.37, std 13.95, range [35.75, 90.94]